Protein AF-V9D2N3-F1 (afdb_monomer)

InterPro domains:
  IPR036291 NAD(P)-binding domain superfamily [SSF51735] (9-173)

pLDDT: mean 78.46, std 18.36, range [30.75, 98.38]

Secondary structure (DSSP, 8-state):
-PPP----EEEEE--SHHHHHHHHHHHTTSEEEEE-SS--S-----TTEEEE--GGGGGG-SEEEE-----S--SSHHHHHHHHHHHHHHHHHHHHTTT--SPPEEEE-S--SSTTHHHHHHHHHHHTT-EEEE-------SSS-SSGGGSPBP-EESSHHHHHHHHHHHHHHH-GGGBPPPEEHHHHHHHHHHHHHHHHHHHHHHHHHHHHHHHHHHHHHTTTT-------

Organism: NCBI:txid1279043

Sequence (232 aa):
MPPVKEDIKVAVMGLGLGGLALAKSMAKVHRVCAFDYCWEGPHDPVKNIWWSDNPYDLSFATHFIIADSCSRRYTGREFEAWVTDILWARSIIRAALVGRESPATIILASVVPEGGLTKKLLGEFHAAGHRLGVAPQPDLDFGEDGILRRIPKLVGGIDRESARSIGSLYESVFGRSEVEPPGKLEFAEAATAHGFLMDIELFARIYKLMGDYIDRAEEEYGEEWSDDEGSD

Structure (mmCIF, N/CA/C/O backbone):
data_AF-V9D2N3-F1
#
_entry.id   AF-V9D2N3-F1
#
loop_
_atom_site.group_PDB
_atom_site.id
_atom_site.type_symbol
_atom_site.label_atom_id
_atom_site.label_alt_id
_atom_site.label_comp_id
_atom_site.label_asym_id
_atom_site.label_entity_id
_at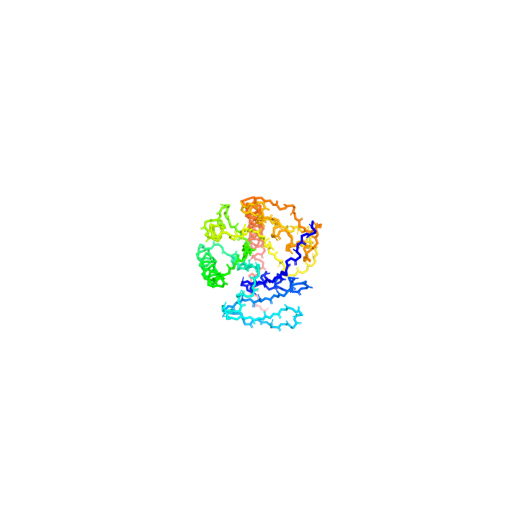om_site.label_seq_id
_atom_site.pdbx_PDB_ins_code
_atom_site.Cartn_x
_atom_site.Cartn_y
_atom_site.Cartn_z
_atom_site.occupancy
_atom_site.B_iso_or_equiv
_atom_site.auth_seq_id
_atom_site.auth_comp_id
_atom_site.auth_asym_id
_atom_site.auth_atom_id
_atom_site.pdbx_PDB_model_num
ATOM 1 N N . MET A 1 1 ? -22.261 16.316 13.558 1.00 33.12 1 MET A N 1
ATOM 2 C CA . MET A 1 1 ? -21.106 15.730 14.271 1.00 33.12 1 MET A CA 1
ATOM 3 C C . MET A 1 1 ? -19.884 15.885 13.384 1.00 33.12 1 MET A C 1
ATOM 5 O O . MET A 1 1 ? -19.996 15.529 12.215 1.00 33.12 1 MET A O 1
ATOM 9 N N . PRO A 1 2 ? -18.765 16.450 13.868 1.00 30.75 2 PRO A N 1
ATOM 10 C CA . PRO A 1 2 ? -17.497 16.313 13.157 1.00 30.75 2 PRO A CA 1
ATOM 11 C C . PRO A 1 2 ? -17.152 14.815 13.043 1.00 30.75 2 PRO A C 1
ATOM 13 O O . PRO A 1 2 ? -17.509 14.056 13.949 1.00 30.75 2 PRO A O 1
ATOM 16 N N . PRO A 1 3 ? -16.527 14.362 11.942 1.00 41.47 3 PRO A N 1
ATOM 17 C CA . PRO A 1 3 ? -16.150 12.962 11.795 1.00 41.47 3 PRO A CA 1
ATOM 18 C C . PRO A 1 3 ? -15.201 12.569 12.931 1.00 41.47 3 PRO A C 1
ATOM 20 O O . PRO A 1 3 ? -14.280 13.319 13.263 1.00 41.47 3 PRO A O 1
ATOM 23 N N . VAL A 1 4 ? -15.449 11.411 13.546 1.00 50.00 4 VAL A N 1
ATOM 24 C CA . VAL A 1 4 ? -14.526 10.814 14.516 1.00 50.00 4 VAL A CA 1
ATOM 25 C C . VAL A 1 4 ? -13.185 10.664 13.806 1.00 50.00 4 VAL A C 1
ATOM 27 O O . VAL A 1 4 ? -13.108 10.054 12.743 1.00 50.00 4 VAL A O 1
ATOM 30 N N . LYS A 1 5 ? -12.142 11.293 14.348 1.00 56.06 5 LYS A N 1
ATOM 31 C CA . LYS A 1 5 ? -10.796 11.218 13.787 1.00 56.06 5 LYS A CA 1
ATOM 32 C C . LYS A 1 5 ? -10.284 9.802 14.067 1.00 56.06 5 LYS A C 1
ATOM 34 O O . LYS A 1 5 ? -9.856 9.527 15.183 1.00 56.06 5 LYS A O 1
ATOM 39 N N . GLU A 1 6 ? -10.446 8.892 13.107 1.00 67.25 6 GLU A N 1
ATOM 40 C CA . GLU A 1 6 ? -9.932 7.524 13.220 1.00 67.25 6 GLU A CA 1
ATOM 41 C C . GLU A 1 6 ? -8.419 7.574 13.465 1.00 67.25 6 GLU A C 1
ATOM 43 O O . GLU A 1 6 ? -7.691 8.299 12.785 1.00 67.25 6 GLU A O 1
ATOM 48 N N . ASP A 1 7 ? -7.952 6.827 14.466 1.00 87.62 7 ASP A N 1
ATOM 49 C CA . ASP A 1 7 ? -6.526 6.671 14.747 1.00 87.62 7 ASP A CA 1
ATOM 50 C C . ASP A 1 7 ? -5.897 5.802 13.647 1.00 87.62 7 ASP A C 1
ATOM 52 O O . ASP A 1 7 ? -6.139 4.592 13.561 1.00 87.62 7 ASP A O 1
ATOM 56 N N . ILE A 1 8 ? -5.138 6.435 12.751 1.00 94.75 8 ILE A N 1
ATOM 57 C CA . ILE A 1 8 ? -4.524 5.781 11.595 1.00 94.75 8 ILE A CA 1
ATOM 58 C C . ILE A 1 8 ? -3.250 5.051 12.042 1.00 94.75 8 ILE A C 1
ATOM 60 O O . ILE A 1 8 ? -2.304 5.640 12.564 1.00 94.75 8 ILE A O 1
ATOM 64 N N . LYS A 1 9 ? -3.223 3.741 11.794 1.00 96.75 9 LYS A N 1
ATOM 65 C CA . LYS A 1 9 ? -2.118 2.828 12.102 1.00 96.75 9 LYS A CA 1
ATOM 66 C C . LYS A 1 9 ? -1.740 2.105 10.820 1.00 96.75 9 LYS A C 1
ATOM 68 O O . LYS A 1 9 ? -2.616 1.510 10.193 1.00 96.75 9 LYS A O 1
ATOM 73 N N . VAL A 1 10 ? -0.477 2.167 10.420 1.00 98.12 10 VAL A N 1
ATOM 74 C CA . VAL A 1 10 ? -0.059 1.764 9.071 1.00 98.12 10 VAL A CA 1
ATOM 75 C C . VAL A 1 10 ? 0.897 0.582 9.137 1.00 98.12 10 VAL A C 1
ATOM 77 O O . VAL A 1 10 ? 1.956 0.679 9.742 1.00 98.12 10 VAL A O 1
ATOM 80 N N . ALA A 1 11 ? 0.564 -0.516 8.476 1.00 97.75 11 ALA A N 1
ATOM 81 C CA . ALA A 1 11 ? 1.531 -1.551 8.142 1.00 97.75 11 ALA A CA 1
ATOM 82 C C . ALA A 1 11 ? 2.058 -1.306 6.726 1.00 97.75 11 ALA A C 1
ATOM 84 O O . ALA A 1 11 ? 1.259 -1.149 5.803 1.00 97.75 11 ALA A O 1
ATOM 85 N N . VAL A 1 12 ? 3.377 -1.286 6.551 1.00 95.56 12 VAL A N 1
ATOM 86 C CA . VAL A 1 12 ? 4.019 -1.279 5.228 1.00 95.56 12 VAL A CA 1
ATOM 87 C C . VAL A 1 12 ? 4.733 -2.609 5.049 1.00 95.56 12 VAL A C 1
ATOM 89 O O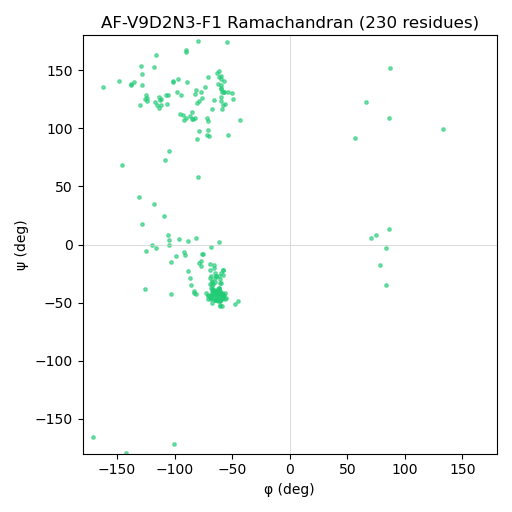 . VAL A 1 12 ? 5.590 -2.941 5.861 1.00 95.56 12 VAL A O 1
ATOM 92 N N . MET A 1 13 ? 4.344 -3.362 4.025 1.00 94.00 13 MET A N 1
ATOM 93 C CA . MET A 1 13 ? 4.836 -4.703 3.718 1.00 94.00 13 MET A CA 1
ATOM 94 C C . MET A 1 13 ? 5.746 -4.654 2.492 1.00 94.00 13 MET A C 1
ATOM 96 O O . MET A 1 13 ? 5.331 -4.120 1.462 1.00 94.00 13 MET A O 1
ATOM 100 N N . GLY A 1 14 ? 6.944 -5.223 2.611 1.00 89.75 14 GLY A N 1
ATOM 101 C CA . GLY A 1 14 ? 8.000 -5.124 1.603 1.00 89.75 14 GLY A CA 1
ATOM 102 C C . GLY A 1 14 ? 8.825 -3.859 1.828 1.00 89.75 14 GLY A C 1
ATOM 103 O O . GLY A 1 14 ? 8.346 -2.741 1.626 1.00 89.75 14 GLY A O 1
ATOM 104 N N . LEU A 1 15 ? 10.063 -4.029 2.292 1.00 87.56 15 LEU A N 1
ATOM 105 C CA . LEU A 1 15 ? 10.953 -2.943 2.713 1.00 87.56 15 LEU A CA 1
ATOM 106 C C . LEU A 1 15 ? 12.118 -2.719 1.746 1.00 87.56 15 LEU A C 1
ATOM 108 O O . LEU A 1 15 ? 13.116 -2.101 2.108 1.00 87.56 15 LEU A O 1
ATOM 112 N N . GLY A 1 16 ? 11.960 -3.112 0.479 1.00 81.69 16 GLY A N 1
ATOM 113 C CA . GLY A 1 16 ? 12.809 -2.616 -0.607 1.00 81.69 16 GLY A CA 1
ATOM 114 C C . GLY A 1 16 ? 12.828 -1.078 -0.673 1.00 81.69 16 GLY A C 1
ATOM 115 O O . GLY A 1 16 ? 12.084 -0.395 0.030 1.00 81.69 16 GLY A O 1
ATOM 116 N N . LEU A 1 17 ? 13.664 -0.502 -1.542 1.00 78.12 17 LEU A N 1
ATOM 117 C CA . LEU A 1 17 ? 13.936 0.948 -1.583 1.00 78.12 17 LEU A CA 1
ATOM 118 C C . LEU A 1 17 ? 12.678 1.839 -1.487 1.00 78.12 17 LEU A C 1
ATOM 120 O O . LEU A 1 17 ? 12.627 2.757 -0.664 1.00 78.12 17 LEU A O 1
ATOM 124 N N . GLY A 1 18 ? 11.650 1.543 -2.290 1.00 79.56 18 GLY A N 1
ATOM 125 C CA . GLY A 1 18 ? 10.382 2.279 -2.286 1.00 79.56 18 GLY A CA 1
ATOM 126 C C . GLY A 1 18 ? 9.562 2.070 -1.009 1.00 79.56 18 GLY A C 1
ATOM 127 O O . GLY A 1 18 ? 9.105 3.042 -0.401 1.00 79.56 18 GLY A O 1
ATOM 128 N N . GLY A 1 19 ? 9.416 0.821 -0.564 1.00 87.00 19 GLY A N 1
ATOM 129 C CA . GLY A 1 19 ? 8.682 0.473 0.651 1.00 87.00 19 GLY A CA 1
ATOM 130 C C . GLY A 1 19 ? 9.310 1.053 1.918 1.00 87.00 19 GLY A C 1
ATOM 131 O O . GLY A 1 19 ? 8.608 1.643 2.741 1.00 87.00 19 GLY A O 1
ATOM 132 N N . LEU A 1 20 ? 10.641 1.019 2.029 1.00 87.25 20 LEU A N 1
ATOM 133 C CA . LEU A 1 20 ? 11.384 1.645 3.122 1.00 87.25 20 LEU A CA 1
ATOM 134 C C . LEU A 1 20 ? 11.157 3.160 3.176 1.00 87.25 20 LEU A C 1
ATOM 136 O O . LEU A 1 20 ? 10.865 3.719 4.239 1.00 87.25 20 LEU A O 1
ATOM 140 N N . ALA A 1 21 ? 11.286 3.840 2.034 1.00 85.75 21 ALA A N 1
ATOM 141 C CA . ALA A 1 21 ? 11.067 5.281 1.944 1.00 85.75 21 ALA A CA 1
ATOM 142 C C . ALA A 1 21 ? 9.619 5.658 2.299 1.00 85.75 21 ALA A C 1
ATOM 144 O O . ALA A 1 21 ? 9.379 6.663 2.984 1.00 85.75 21 ALA A O 1
ATOM 145 N N . LEU A 1 22 ? 8.656 4.832 1.884 1.00 88.56 22 LEU A N 1
ATOM 146 C CA . LEU A 1 22 ? 7.247 5.011 2.206 1.00 88.56 22 LEU A CA 1
ATOM 147 C C . LEU A 1 22 ? 6.982 4.803 3.699 1.00 88.56 22 LEU A C 1
ATOM 149 O O . LEU A 1 22 ? 6.355 5.661 4.319 1.00 88.56 22 LEU A O 1
ATOM 153 N N . ALA A 1 23 ? 7.520 3.742 4.303 1.00 91.88 23 ALA A N 1
ATOM 154 C CA . ALA A 1 23 ? 7.392 3.474 5.733 1.00 91.88 23 ALA A CA 1
ATOM 155 C C . ALA A 1 23 ? 7.970 4.624 6.574 1.00 91.88 23 ALA A C 1
ATOM 157 O O . ALA A 1 23 ? 7.292 5.147 7.464 1.00 91.88 23 ALA A O 1
ATOM 158 N N . LYS A 1 24 ? 9.170 5.110 6.224 1.00 90.38 24 LYS A N 1
ATOM 159 C CA . LYS A 1 24 ? 9.791 6.287 6.855 1.00 90.38 24 LYS A CA 1
ATOM 160 C C . LYS A 1 24 ? 8.949 7.557 6.676 1.00 90.38 24 LYS A C 1
ATOM 162 O O . LYS A 1 24 ? 8.870 8.370 7.594 1.00 90.38 24 LYS A O 1
ATOM 167 N N . SER A 1 25 ? 8.307 7.740 5.521 1.00 90.25 25 SER A N 1
ATOM 168 C CA . SER A 1 25 ? 7.432 8.894 5.270 1.00 90.25 25 SER A CA 1
ATOM 169 C C . SER A 1 25 ? 6.154 8.831 6.104 1.00 90.25 25 SER A C 1
ATOM 171 O O . SER A 1 25 ? 5.814 9.812 6.760 1.00 90.25 25 SER A O 1
ATOM 173 N N . MET A 1 26 ? 5.501 7.669 6.155 1.00 93.81 26 MET A N 1
ATOM 174 C CA . MET A 1 26 ? 4.301 7.436 6.964 1.00 93.81 26 MET A CA 1
ATOM 175 C C . MET A 1 26 ? 4.583 7.636 8.463 1.00 93.81 26 MET A C 1
ATOM 177 O O . MET A 1 26 ? 3.773 8.241 9.167 1.00 93.81 26 MET A O 1
ATOM 181 N N . ALA A 1 27 ? 5.763 7.219 8.939 1.00 93.69 27 ALA A N 1
ATOM 182 C CA . ALA A 1 27 ? 6.168 7.318 10.346 1.00 93.69 27 ALA A CA 1
ATOM 183 C C . ALA A 1 27 ? 6.328 8.766 10.851 1.00 93.69 27 ALA A C 1
ATOM 185 O O . ALA A 1 27 ? 6.278 9.024 12.057 1.00 93.69 27 ALA A O 1
ATOM 186 N N . LYS A 1 28 ? 6.450 9.744 9.940 1.00 90.06 28 LYS A N 1
ATOM 187 C CA . LYS A 1 28 ? 6.462 11.173 10.298 1.00 90.06 28 LYS A CA 1
ATOM 188 C C . LYS A 1 28 ? 5.164 11.617 10.978 1.00 90.06 28 LYS A C 1
ATOM 190 O O . LYS A 1 28 ? 5.193 12.578 11.744 1.00 90.06 28 LYS A O 1
ATOM 195 N N . VAL A 1 29 ? 4.049 10.938 10.696 1.00 92.44 29 VAL A N 1
ATOM 196 C CA . VAL A 1 29 ? 2.705 11.336 11.146 1.00 92.44 29 VAL A CA 1
ATOM 197 C C . VAL A 1 29 ? 1.993 10.214 11.902 1.00 92.44 29 VAL A C 1
ATOM 199 O O . VAL A 1 29 ? 1.329 10.487 12.900 1.00 92.44 29 VAL A O 1
ATOM 202 N N . HIS A 1 30 ? 2.159 8.963 11.470 1.00 95.50 30 HIS A N 1
ATOM 203 C CA . HIS A 1 30 ? 1.407 7.811 11.976 1.00 95.50 30 HIS A CA 1
ATOM 204 C C . HIS A 1 30 ? 2.309 6.791 12.666 1.00 95.50 30 HIS A C 1
ATOM 206 O O . HIS A 1 30 ? 3.525 6.781 12.482 1.00 95.50 30 HIS A O 1
ATOM 212 N N . ARG A 1 31 ? 1.707 5.894 13.452 1.00 96.44 31 ARG A N 1
ATOM 213 C CA . ARG A 1 31 ? 2.402 4.705 13.967 1.00 96.44 31 ARG A CA 1
ATOM 214 C C . ARG A 1 31 ? 2.533 3.670 12.854 1.00 96.44 31 ARG A C 1
ATOM 216 O O . ARG A 1 31 ? 1.516 3.290 12.267 1.00 96.44 31 ARG A O 1
ATOM 223 N N . VAL A 1 32 ? 3.757 3.213 12.597 1.00 96.94 32 VAL A N 1
ATOM 224 C CA . VAL A 1 32 ? 4.089 2.345 11.464 1.00 96.94 32 VAL A CA 1
ATOM 225 C C . VAL A 1 32 ? 4.763 1.052 11.910 1.00 96.94 32 VAL A C 1
ATOM 227 O O . VAL A 1 32 ? 5.809 1.093 12.552 1.00 96.94 32 VAL A O 1
ATOM 230 N N . CYS A 1 33 ? 4.209 -0.081 11.483 1.00 96.38 33 CYS A N 1
ATOM 231 C CA . CYS A 1 33 ? 4.917 -1.357 11.443 1.00 96.38 33 CYS A CA 1
ATOM 232 C C . CYS A 1 33 ? 5.530 -1.496 10.056 1.00 96.38 33 CYS A C 1
ATOM 234 O O . CYS A 1 33 ? 4.810 -1.638 9.065 1.00 96.38 33 CYS A O 1
ATOM 236 N N 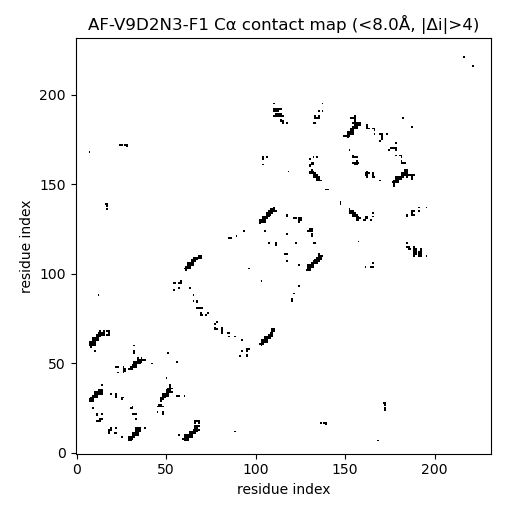. ALA A 1 34 ? 6.849 -1.428 9.989 1.00 94.69 34 ALA A N 1
ATOM 237 C CA . ALA A 1 34 ? 7.600 -1.775 8.801 1.00 94.69 34 ALA A CA 1
ATOM 238 C C . ALA A 1 34 ? 7.829 -3.288 8.826 1.00 94.69 34 ALA A C 1
ATOM 240 O O . ALA A 1 34 ? 8.570 -3.787 9.672 1.00 94.69 34 ALA A O 1
ATOM 241 N N . PHE A 1 35 ? 7.128 -4.006 7.953 1.00 93.94 35 PHE A N 1
ATOM 242 C CA . PHE A 1 35 ? 7.064 -5.458 7.959 1.00 93.94 35 PHE A CA 1
ATOM 243 C C . PHE A 1 35 ? 7.732 -6.067 6.732 1.00 93.94 35 PHE A C 1
ATOM 245 O O . PHE A 1 35 ? 7.379 -5.745 5.596 1.00 93.94 35 PHE A O 1
ATOM 252 N N . ASP A 1 36 ? 8.657 -6.985 6.972 1.00 88.38 36 ASP A N 1
ATOM 253 C CA . ASP A 1 36 ? 9.327 -7.763 5.936 1.00 88.38 36 ASP A CA 1
ATOM 254 C C . ASP A 1 36 ? 9.968 -8.999 6.578 1.00 88.38 36 ASP A C 1
ATOM 256 O O . ASP A 1 36 ? 10.574 -8.903 7.644 1.00 88.38 36 ASP A O 1
ATOM 260 N N . TYR A 1 37 ? 9.822 -10.161 5.945 1.00 77.69 37 TYR A N 1
ATOM 261 C CA . TYR A 1 37 ? 10.332 -11.431 6.467 1.00 77.69 37 TYR A CA 1
ATOM 262 C C . TYR A 1 37 ? 11.839 -11.616 6.237 1.00 77.69 37 TYR A C 1
ATOM 264 O O . TYR A 1 37 ? 12.444 -12.501 6.840 1.00 77.69 37 TYR A O 1
ATOM 272 N N . CYS A 1 38 ? 12.430 -10.824 5.340 1.00 76.25 38 CYS A N 1
ATOM 273 C CA . CYS A 1 38 ? 13.826 -10.941 4.924 1.00 76.25 38 CYS A CA 1
ATOM 274 C C . CYS A 1 38 ? 14.591 -9.616 5.029 1.00 76.25 38 CYS A C 1
ATOM 276 O O . CYS A 1 38 ? 15.655 -9.458 4.431 1.00 76.25 38 CYS A O 1
ATOM 278 N N . TRP A 1 39 ? 14.066 -8.644 5.780 1.00 78.38 39 TRP A N 1
ATOM 279 C CA . TRP A 1 39 ? 14.734 -7.357 5.918 1.00 78.38 39 TRP A CA 1
ATOM 280 C C . TRP A 1 39 ? 15.988 -7.456 6.787 1.00 78.38 39 TRP A C 1
ATOM 282 O O . TRP A 1 39 ? 15.922 -7.569 8.008 1.00 78.38 39 TRP A O 1
ATOM 292 N N . GLU A 1 40 ? 17.138 -7.331 6.130 1.00 74.81 40 GLU A N 1
ATOM 293 C CA . GLU A 1 40 ? 18.466 -7.280 6.755 1.00 74.81 40 GLU A CA 1
ATOM 294 C C . GLU A 1 40 ? 19.059 -5.857 6.773 1.00 74.81 40 GLU A C 1
ATOM 296 O O . GLU A 1 40 ? 20.209 -5.646 7.161 1.00 74.81 40 GLU A O 1
ATOM 301 N N . GLY A 1 41 ? 18.300 -4.861 6.308 1.00 70.69 41 GLY A N 1
ATOM 302 C CA . GLY A 1 41 ? 18.784 -3.492 6.177 1.00 70.69 41 GLY A CA 1
ATOM 303 C C . GLY A 1 41 ? 18.780 -2.696 7.492 1.00 70.69 41 GLY A C 1
ATOM 304 O O . GLY A 1 41 ? 18.302 -3.151 8.533 1.00 70.69 41 GLY A O 1
ATOM 305 N N . PRO A 1 42 ? 19.305 -1.459 7.471 1.00 69.81 42 PRO A N 1
ATOM 306 C CA . PRO A 1 42 ? 19.505 -0.674 8.680 1.00 69.81 42 PRO A CA 1
ATOM 307 C C . PRO A 1 42 ? 18.176 -0.297 9.344 1.00 69.81 42 PRO A C 1
ATOM 309 O O . PRO A 1 42 ? 17.318 0.366 8.755 1.00 69.81 42 PRO A O 1
ATOM 312 N N . HIS A 1 43 ? 18.041 -0.661 10.617 1.00 73.44 43 HIS A N 1
ATOM 313 C CA . HIS A 1 43 ? 16.950 -0.235 11.492 1.00 73.44 43 HIS A CA 1
ATOM 314 C C . HIS A 1 43 ? 17.198 1.181 12.019 1.00 73.44 43 HIS A C 1
ATOM 316 O O . HIS A 1 43 ? 17.294 1.398 13.230 1.00 73.44 43 HIS A O 1
ATOM 322 N N . ASP A 1 44 ? 17.341 2.152 11.114 1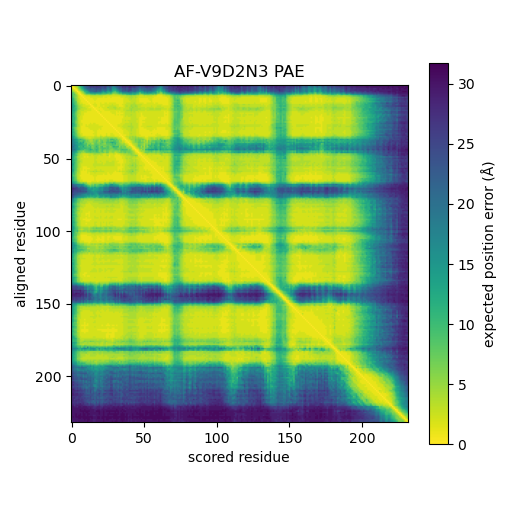.00 74.50 44 ASP A N 1
ATOM 323 C CA . ASP A 1 44 ? 17.549 3.541 11.515 1.00 74.50 44 ASP A CA 1
ATOM 324 C C . ASP A 1 44 ? 16.436 3.962 12.488 1.00 74.50 44 ASP A C 1
ATOM 326 O O . ASP A 1 44 ? 15.251 3.740 12.197 1.00 74.50 44 ASP A O 1
ATOM 330 N N . PRO A 1 45 ? 16.770 4.574 13.636 1.00 67.56 45 PRO A N 1
ATOM 331 C CA . PRO A 1 45 ? 15.776 4.960 14.621 1.00 67.56 45 PRO A CA 1
ATOM 332 C C . PRO A 1 45 ? 14.941 6.129 14.085 1.00 67.56 45 PRO A C 1
ATOM 334 O O . PRO A 1 45 ? 15.289 7.299 14.239 1.00 67.56 45 PRO A O 1
ATOM 337 N N . VAL A 1 46 ? 13.810 5.815 13.455 1.00 77.94 46 VAL A N 1
ATOM 338 C CA . VAL A 1 46 ? 12.780 6.793 13.097 1.00 77.94 46 VAL A CA 1
ATOM 339 C C . VAL A 1 46 ? 11.692 6.759 14.164 1.00 77.94 46 VAL A C 1
ATOM 341 O O . VAL A 1 46 ? 11.205 5.705 14.566 1.00 77.94 46 VAL A O 1
ATOM 344 N N . LYS A 1 47 ? 11.294 7.930 14.661 1.00 83.00 47 LYS A N 1
ATOM 345 C CA . LYS A 1 47 ? 10.200 8.017 15.632 1.00 83.00 47 LYS A CA 1
ATOM 346 C C . LYS A 1 47 ? 8.919 7.442 15.008 1.00 83.00 47 LYS A C 1
ATOM 348 O O . LYS A 1 47 ? 8.614 7.746 13.863 1.00 83.00 47 LYS A O 1
ATOM 353 N N . ASN A 1 48 ? 8.168 6.654 15.779 1.00 91.56 48 ASN A N 1
ATOM 354 C CA . ASN A 1 48 ? 6.909 6.000 15.389 1.00 91.56 48 ASN A CA 1
ATOM 355 C C . ASN A 1 48 ? 7.009 4.838 14.384 1.00 91.56 48 ASN A C 1
ATOM 357 O O . ASN A 1 48 ? 5.956 4.325 14.004 1.00 91.56 48 ASN A O 1
ATOM 361 N N . ILE A 1 49 ? 8.208 4.391 13.994 1.00 93.38 49 ILE A N 1
ATOM 362 C CA . ILE A 1 49 ? 8.387 3.137 13.250 1.00 93.38 49 ILE A CA 1
ATOM 363 C C . ILE A 1 49 ? 8.865 2.037 14.201 1.00 93.38 49 ILE A C 1
ATOM 365 O O . ILE A 1 49 ? 9.703 2.284 15.070 1.00 93.38 49 ILE A O 1
ATOM 369 N N . TRP A 1 50 ? 8.358 0.825 14.032 1.00 93.75 50 TRP A N 1
ATOM 370 C CA . TRP A 1 50 ? 9.040 -0.379 14.496 1.00 93.75 50 TRP A CA 1
ATOM 371 C C . TRP A 1 50 ? 9.117 -1.373 13.351 1.00 93.75 50 TRP A C 1
ATOM 373 O O . TRP A 1 50 ? 8.296 -1.352 12.434 1.00 93.75 50 TRP A O 1
ATOM 383 N N . TRP A 1 51 ? 10.130 -2.219 13.418 1.00 92.38 51 TRP A N 1
ATOM 384 C CA . TRP A 1 51 ? 10.415 -3.232 12.419 1.00 92.38 51 TRP A CA 1
ATOM 385 C C . TRP A 1 51 ? 9.919 -4.572 12.943 1.00 92.38 51 TRP A C 1
ATOM 387 O O . TRP A 1 51 ? 10.052 -4.839 14.139 1.00 92.38 51 TRP A O 1
ATOM 397 N N . SER A 1 52 ? 9.321 -5.380 12.078 1.00 92.12 52 SER A N 1
ATOM 398 C CA . SER A 1 52 ? 8.811 -6.693 12.456 1.00 92.12 52 SER A CA 1
ATOM 399 C C . SER A 1 52 ? 8.893 -7.669 11.290 1.00 92.12 52 SER A C 1
ATOM 401 O O . SER A 1 52 ? 8.601 -7.317 10.152 1.00 92.12 52 SER A O 1
ATOM 403 N N . ASP A 1 53 ? 9.247 -8.906 11.598 1.00 89.75 53 ASP A N 1
ATOM 404 C CA . ASP A 1 53 ? 9.111 -10.083 10.740 1.00 89.75 53 ASP A CA 1
ATOM 405 C C . ASP A 1 53 ? 7.940 -10.976 11.199 1.00 89.75 53 ASP A C 1
ATOM 407 O O . ASP A 1 53 ? 7.635 -11.996 10.580 1.00 89.75 53 ASP A O 1
ATOM 411 N N . ASN A 1 54 ? 7.244 -10.580 12.271 1.00 91.19 54 ASN A N 1
ATOM 412 C CA . ASN A 1 54 ? 6.191 -11.345 12.913 1.00 91.19 54 ASN A CA 1
ATOM 413 C C . ASN A 1 54 ? 4.796 -10.934 12.394 1.00 91.19 54 ASN A C 1
ATOM 415 O O . ASN A 1 54 ? 4.310 -9.844 12.714 1.00 91.19 54 ASN A O 1
ATOM 419 N N . PRO A 1 55 ? 4.075 -11.812 11.666 1.00 90.62 55 PRO A N 1
ATOM 420 C CA . PRO A 1 55 ? 2.760 -11.493 11.105 1.00 90.62 55 PRO A CA 1
ATOM 421 C C . PRO A 1 55 ? 1.706 -11.079 12.140 1.00 90.62 55 PRO A C 1
ATOM 423 O O . PRO A 1 55 ? 0.770 -10.353 11.803 1.00 90.62 55 PRO A O 1
ATOM 426 N N . TYR A 1 56 ? 1.831 -11.519 13.398 1.00 92.19 56 TYR A N 1
ATOM 427 C CA . TYR A 1 56 ? 0.881 -11.158 14.457 1.00 92.19 56 TYR A CA 1
ATOM 428 C C . TYR A 1 56 ? 0.897 -9.663 14.781 1.00 92.19 56 TYR A C 1
ATOM 430 O O . TYR A 1 56 ? -0.142 -9.101 15.154 1.00 92.19 56 TYR A O 1
ATOM 438 N N . ASP A 1 57 ? 2.039 -9.006 14.578 1.00 94.44 57 ASP A N 1
ATOM 439 C CA . ASP A 1 57 ? 2.185 -7.584 14.863 1.00 94.44 57 ASP A CA 1
ATOM 440 C C . ASP A 1 57 ? 1.298 -6.740 13.955 1.00 94.44 57 ASP A C 1
ATOM 442 O O . ASP A 1 57 ? 0.884 -5.668 14.375 1.00 94.44 57 ASP A O 1
ATOM 446 N N . LEU A 1 58 ? 0.923 -7.241 12.772 1.00 95.44 58 LEU A N 1
ATOM 447 C CA . LEU A 1 58 ? 0.104 -6.548 11.773 1.00 95.44 58 LEU A CA 1
ATOM 448 C C . LEU A 1 58 ? -1.360 -6.346 12.188 1.00 95.44 58 LEU A C 1
ATOM 450 O O . LEU A 1 58 ? -2.044 -5.484 11.632 1.00 95.44 58 LEU A O 1
ATOM 454 N N . SER A 1 59 ? -1.839 -7.074 13.200 1.00 95.31 59 SER A N 1
ATOM 455 C CA . SER A 1 59 ? -3.201 -6.933 13.746 1.00 95.31 59 SER A CA 1
ATOM 456 C C . SER A 1 59 ? -3.511 -5.515 14.263 1.00 95.31 59 SER A C 1
ATOM 458 O O . SER A 1 59 ? -4.671 -5.090 14.300 1.00 95.31 59 SER A O 1
ATOM 460 N N . PHE A 1 60 ? -2.482 -4.727 14.597 1.00 94.38 60 PHE A N 1
ATOM 461 C CA . PHE A 1 60 ? -2.636 -3.334 15.021 1.00 94.38 60 PHE A CA 1
ATOM 462 C C . PHE A 1 60 ? -3.101 -2.383 13.899 1.00 94.38 60 PHE A C 1
ATOM 464 O O . PHE A 1 60 ? -3.663 -1.327 14.202 1.00 94.38 60 PHE A O 1
ATOM 471 N N . ALA A 1 61 ? -2.812 -2.696 12.630 1.00 97.25 61 ALA A N 1
ATOM 472 C CA . ALA A 1 61 ? -2.842 -1.726 11.536 1.00 97.25 61 ALA A CA 1
ATOM 473 C C . ALA A 1 61 ? -4.261 -1.506 11.029 1.00 97.25 61 ALA A C 1
ATOM 475 O O . ALA A 1 61 ? -4.964 -2.472 10.763 1.00 97.25 61 ALA A O 1
ATOM 476 N N . THR A 1 62 ? -4.689 -0.260 10.841 1.00 97.31 62 THR A N 1
ATOM 477 C CA . THR A 1 62 ? -5.952 0.069 10.158 1.00 97.31 62 THR A CA 1
ATOM 478 C C . THR A 1 62 ? -5.764 0.205 8.648 1.00 97.31 62 THR A C 1
ATOM 480 O O . THR A 1 62 ? -6.715 0.015 7.893 1.00 97.31 62 THR A O 1
ATOM 483 N N . HIS A 1 63 ? -4.537 0.490 8.207 1.00 98.25 63 HIS A N 1
ATOM 484 C CA . HIS A 1 63 ? -4.151 0.613 6.806 1.00 98.25 63 HIS A CA 1
ATOM 485 C C . HIS A 1 63 ? -2.982 -0.331 6.512 1.00 98.25 63 HIS A C 1
ATOM 487 O O . HIS A 1 63 ? -1.974 -0.303 7.216 1.00 98.25 63 HIS A O 1
ATOM 493 N N . PHE A 1 64 ? -3.107 -1.144 5.471 1.00 98.25 64 PHE A N 1
ATOM 494 C CA . PHE A 1 64 ? -2.081 -2.064 4.995 1.00 98.25 64 PHE A CA 1
ATOM 495 C C . PHE A 1 64 ? -1.604 -1.589 3.632 1.00 98.25 64 PHE A C 1
ATOM 497 O O . PHE A 1 64 ? -2.410 -1.419 2.718 1.00 98.25 64 PHE A O 1
ATOM 504 N N . ILE A 1 65 ? -0.303 -1.376 3.501 1.00 97.12 65 ILE A N 1
ATOM 505 C CA . ILE A 1 65 ? 0.338 -0.977 2.258 1.00 97.12 65 ILE A CA 1
ATOM 506 C C . ILE A 1 65 ? 1.231 -2.124 1.805 1.00 97.12 65 ILE A C 1
ATOM 508 O O . ILE A 1 65 ? 2.182 -2.469 2.497 1.00 97.12 65 ILE A O 1
ATOM 512 N N . ILE A 1 66 ? 0.931 -2.691 0.642 1.00 95.06 66 ILE A N 1
ATOM 513 C CA . ILE A 1 66 ? 1.778 -3.674 -0.031 1.00 95.06 66 ILE A CA 1
ATOM 514 C C . ILE A 1 66 ? 2.695 -2.885 -0.964 1.00 95.06 66 ILE A C 1
ATOM 516 O O . ILE A 1 66 ? 2.228 -2.314 -1.951 1.00 95.06 66 ILE A O 1
ATOM 520 N N . ALA A 1 67 ? 3.970 -2.785 -0.605 1.00 90.25 67 ALA A N 1
ATOM 521 C CA . ALA A 1 67 ? 4.982 -1.978 -1.280 1.00 90.25 67 ALA A CA 1
ATOM 522 C C . ALA A 1 67 ? 6.116 -2.847 -1.841 1.00 90.25 67 ALA A C 1
ATOM 524 O O . ALA A 1 67 ? 7.274 -2.428 -1.865 1.00 90.25 67 ALA A O 1
ATOM 525 N N . ASP A 1 68 ? 5.777 -4.053 -2.297 1.00 80.69 68 ASP A N 1
ATOM 526 C CA . ASP A 1 68 ? 6.761 -4.954 -2.878 1.00 80.69 68 ASP A CA 1
ATOM 527 C C . ASP A 1 68 ? 7.185 -4.488 -4.273 1.00 80.69 68 ASP A C 1
ATOM 529 O O . ASP A 1 68 ? 6.354 -4.062 -5.088 1.00 80.69 68 ASP A O 1
ATOM 533 N N . SER A 1 69 ? 8.480 -4.513 -4.561 1.00 65.00 69 SER A N 1
ATOM 534 C CA . SER A 1 69 ? 8.983 -4.005 -5.833 1.00 65.00 69 SER A CA 1
ATOM 535 C C . SER A 1 69 ? 8.749 -5.024 -6.941 1.00 65.00 69 SER A C 1
ATOM 537 O O . SER A 1 69 ? 9.261 -6.137 -6.887 1.00 65.00 69 SER A O 1
ATOM 539 N N . CYS A 1 70 ? 8.053 -4.625 -8.006 1.00 54.62 70 CYS A N 1
ATOM 540 C CA . CYS A 1 70 ? 8.154 -5.335 -9.277 1.00 54.62 70 CYS A CA 1
ATOM 541 C C . CYS A 1 70 ? 9.553 -5.027 -9.832 1.00 54.62 70 CYS A C 1
ATOM 543 O O . CYS A 1 70 ? 9.786 -3.926 -10.329 1.00 54.62 70 CYS A O 1
ATOM 545 N N . SER A 1 71 ? 10.522 -5.928 -9.642 1.00 43.69 71 SER A N 1
ATOM 546 C CA . SER A 1 71 ? 11.918 -5.655 -10.007 1.00 43.69 71 SER A CA 1
ATOM 547 C C . SER A 1 71 ? 12.045 -5.297 -11.502 1.00 43.69 71 SER A C 1
ATOM 549 O O . SER A 1 71 ? 11.372 -5.879 -12.350 1.00 43.69 71 SER A O 1
ATOM 551 N N . ARG A 1 72 ? 12.909 -4.317 -11.811 1.00 40.12 72 ARG A N 1
ATOM 552 C CA . ARG A 1 72 ? 13.056 -3.576 -13.089 1.00 40.12 72 ARG A CA 1
ATOM 553 C C . ARG A 1 72 ? 13.426 -4.398 -14.334 1.00 40.12 72 ARG A C 1
ATOM 555 O O . ARG A 1 72 ? 13.656 -3.827 -15.398 1.00 40.12 72 ARG A O 1
ATOM 562 N N . ARG A 1 73 ? 13.547 -5.717 -14.236 1.00 37.78 73 ARG A N 1
ATOM 563 C CA . ARG A 1 73 ? 13.867 -6.584 -15.371 1.00 37.78 73 ARG A CA 1
ATOM 564 C C . ARG A 1 73 ? 12.614 -7.404 -15.639 1.00 37.78 73 ARG A C 1
ATOM 566 O O . ARG A 1 73 ? 12.032 -7.950 -14.722 1.00 37.78 73 ARG A O 1
ATOM 573 N N . TYR A 1 74 ? 12.108 -7.376 -16.865 1.00 47.75 74 TYR A N 1
ATOM 574 C CA . TYR A 1 74 ? 10.907 -8.116 -17.247 1.00 47.75 74 TYR A CA 1
ATOM 575 C C . TYR A 1 74 ? 11.351 -9.326 -18.068 1.00 47.75 74 TYR A C 1
ATOM 577 O O . TYR A 1 74 ? 11.350 -9.303 -19.295 1.00 47.75 74 TYR A O 1
ATOM 585 N N . THR A 1 75 ? 11.792 -10.381 -17.384 1.00 44.84 75 THR A N 1
ATOM 586 C CA . THR A 1 75 ? 12.106 -11.689 -17.991 1.00 44.84 75 THR A CA 1
ATOM 587 C C . THR A 1 75 ? 10.934 -12.677 -17.880 1.00 44.84 75 THR A C 1
ATOM 589 O O . THR A 1 75 ? 11.065 -13.847 -18.234 1.00 44.84 75 THR A O 1
ATOM 592 N N . GLY A 1 76 ? 9.778 -12.229 -17.370 1.00 51.84 76 GLY A N 1
ATOM 593 C CA . GLY A 1 76 ? 8.595 -13.051 -17.081 1.00 51.84 76 GLY A CA 1
ATOM 594 C C . GLY A 1 76 ? 8.657 -13.752 -15.719 1.00 51.84 76 GLY A C 1
ATOM 595 O O . GLY A 1 76 ? 7.647 -13.807 -15.020 1.00 51.84 76 GLY A O 1
ATOM 596 N N . ARG A 1 77 ? 9.849 -14.175 -15.273 1.00 55.78 77 ARG A N 1
ATOM 597 C CA . ARG A 1 77 ? 10.054 -14.737 -13.923 1.00 55.78 77 ARG A CA 1
ATOM 598 C C . ARG A 1 77 ? 9.851 -13.701 -12.819 1.00 55.78 77 ARG A C 1
ATOM 600 O O . ARG A 1 77 ? 9.328 -14.042 -11.763 1.00 55.78 77 ARG A O 1
ATOM 607 N N . GLU A 1 78 ? 10.206 -12.438 -13.066 1.00 69.44 78 GLU A N 1
ATOM 608 C CA . GLU A 1 78 ? 9.951 -11.360 -12.104 1.00 69.44 78 GLU A CA 1
ATOM 609 C C . GLU A 1 78 ? 8.455 -11.095 -11.883 1.00 69.44 78 GLU A C 1
ATOM 611 O O . GLU A 1 78 ? 8.064 -10.742 -10.774 1.00 69.44 78 GLU A O 1
ATOM 616 N N . PHE A 1 79 ? 7.602 -11.292 -12.897 1.00 73.81 79 PHE A N 1
ATOM 617 C CA . PHE A 1 79 ? 6.159 -11.088 -12.741 1.00 73.81 79 PHE A CA 1
ATOM 618 C C . PHE A 1 79 ? 5.528 -12.180 -11.871 1.00 73.81 79 PHE A C 1
ATOM 620 O O . PHE A 1 79 ? 4.727 -11.875 -10.991 1.00 73.81 79 PHE A O 1
ATOM 627 N N . GLU A 1 80 ? 5.909 -13.443 -12.078 1.00 77.31 80 GLU A N 1
ATOM 628 C CA . GLU A 1 80 ? 5.446 -14.556 -11.239 1.00 77.31 80 GLU A CA 1
ATOM 629 C C . GLU A 1 80 ? 5.891 -14.394 -9.781 1.00 77.31 80 GLU A C 1
ATOM 631 O O . GLU A 1 80 ? 5.086 -14.614 -8.872 1.00 77.31 80 GLU A O 1
ATOM 636 N N . ALA A 1 81 ? 7.138 -13.965 -9.557 1.00 78.81 81 ALA A N 1
ATOM 637 C CA . ALA A 1 81 ? 7.645 -13.648 -8.224 1.00 78.81 81 ALA A CA 1
ATOM 638 C C . ALA A 1 81 ? 6.830 -12.515 -7.578 1.00 78.81 81 ALA A C 1
ATOM 640 O O . ALA A 1 81 ? 6.243 -12.716 -6.520 1.00 78.81 81 ALA A O 1
ATOM 641 N N . TRP A 1 82 ? 6.656 -11.392 -8.280 1.00 81.00 82 TRP A N 1
ATOM 642 C CA . TRP A 1 82 ? 5.888 -10.249 -7.781 1.00 81.00 82 TRP A CA 1
ATOM 643 C C . TRP A 1 82 ? 4.429 -10.600 -7.446 1.00 81.00 82 TRP A C 1
ATOM 645 O O . TRP A 1 82 ? 3.903 -10.206 -6.403 1.00 81.00 82 TRP A O 1
ATOM 655 N N . VAL A 1 83 ? 3.758 -11.389 -8.295 1.00 85.69 83 VAL A N 1
ATOM 656 C CA . VAL A 1 83 ? 2.409 -11.891 -7.993 1.00 85.69 83 VAL A CA 1
ATOM 657 C C . VAL A 1 83 ? 2.433 -12.791 -6.756 1.00 85.69 83 VAL A C 1
ATOM 659 O O . VAL A 1 83 ? 1.543 -12.680 -5.911 1.00 85.69 83 VAL A O 1
ATOM 662 N N . THR A 1 84 ? 3.433 -13.665 -6.628 1.00 84.81 84 THR A N 1
ATOM 663 C CA . THR A 1 84 ? 3.591 -14.550 -5.464 1.00 84.81 84 THR A CA 1
ATOM 664 C C . THR A 1 84 ? 3.737 -13.746 -4.175 1.00 84.81 84 THR A C 1
ATOM 666 O O . THR A 1 84 ? 3.034 -14.038 -3.204 1.00 84.81 84 THR A O 1
ATOM 669 N N . ASP A 1 85 ? 4.547 -12.690 -4.186 1.00 85.25 85 ASP A N 1
ATOM 670 C CA . ASP A 1 85 ? 4.759 -11.817 -3.032 1.00 85.25 85 ASP A CA 1
ATOM 671 C C . ASP A 1 85 ? 3.473 -11.077 -2.628 1.00 85.25 85 ASP A C 1
ATOM 673 O O . ASP A 1 85 ? 3.101 -11.039 -1.450 1.00 85.25 85 ASP A O 1
ATOM 677 N N . ILE A 1 86 ? 2.690 -10.594 -3.602 1.00 90.12 86 ILE A N 1
ATOM 678 C CA . ILE A 1 86 ? 1.370 -9.999 -3.333 1.00 90.12 86 ILE A CA 1
ATOM 679 C C . ILE A 1 86 ? 0.406 -11.024 -2.726 1.00 90.12 86 ILE A C 1
ATOM 681 O O . ILE A 1 86 ? -0.329 -10.705 -1.787 1.00 90.12 86 ILE A O 1
ATOM 685 N N . LEU A 1 87 ? 0.373 -12.255 -3.245 1.00 91.00 87 LEU A N 1
ATOM 686 C CA . LEU A 1 87 ? -0.498 -13.317 -2.727 1.00 91.00 87 LEU A CA 1
ATOM 687 C C . LEU A 1 87 ? -0.083 -13.768 -1.319 1.00 91.00 87 LEU A C 1
ATOM 689 O O . LEU A 1 87 ? -0.941 -14.134 -0.500 1.00 91.00 87 LEU A O 1
ATOM 693 N N . TRP A 1 88 ? 1.210 -13.710 -1.014 1.00 89.31 88 TRP A N 1
ATOM 694 C CA . TRP A 1 88 ? 1.731 -13.927 0.327 1.00 89.31 88 TRP A CA 1
ATOM 695 C C . TRP A 1 88 ? 1.297 -12.804 1.276 1.00 89.31 88 TRP A C 1
ATOM 697 O O . TRP A 1 88 ? 0.669 -13.084 2.305 1.00 89.31 88 TRP A O 1
ATOM 707 N N . ALA A 1 89 ? 1.494 -11.540 0.885 1.00 92.12 89 ALA A N 1
ATOM 708 C CA . ALA A 1 89 ? 1.040 -10.384 1.653 1.00 92.12 89 ALA A CA 1
ATOM 709 C C . ALA A 1 89 ? -0.476 -10.437 1.904 1.00 92.12 89 ALA A C 1
ATOM 711 O O . ALA A 1 89 ? -0.932 -10.256 3.034 1.00 92.12 89 ALA A O 1
ATOM 712 N N . ARG A 1 90 ? -1.265 -10.800 0.885 1.00 94.62 90 ARG A N 1
ATOM 713 C CA . ARG A 1 90 ? -2.712 -11.040 0.997 1.00 94.62 90 ARG A CA 1
ATOM 714 C C . ARG A 1 90 ? -3.039 -12.076 2.073 1.00 94.62 90 ARG A C 1
ATOM 716 O O . ARG A 1 90 ? -3.926 -11.856 2.895 1.00 94.62 90 ARG A O 1
ATOM 723 N N . SER A 1 91 ? -2.324 -13.197 2.094 1.00 94.19 91 SER A N 1
ATOM 724 C CA . SER A 1 91 ? -2.563 -14.271 3.066 1.00 94.19 91 SER A CA 1
ATOM 725 C C . SER A 1 91 ? -2.315 -13.812 4.504 1.00 94.19 91 SER A C 1
ATOM 727 O O . SER A 1 91 ? -3.097 -14.139 5.401 1.00 94.19 91 SER A O 1
ATOM 729 N N . ILE A 1 92 ? -1.276 -13.005 4.707 1.00 94.25 92 ILE A N 1
ATOM 730 C CA . ILE A 1 92 ? -0.921 -12.430 6.005 1.00 94.25 92 ILE A CA 1
ATOM 731 C C . ILE A 1 92 ? -1.921 -11.361 6.447 1.00 94.25 92 ILE A C 1
ATOM 733 O O . ILE A 1 92 ? -2.408 -11.411 7.577 1.00 94.25 92 ILE A O 1
ATOM 737 N N . ILE A 1 93 ? -2.286 -10.433 5.557 1.00 96.81 93 ILE A N 1
ATOM 738 C CA . ILE A 1 93 ? -3.297 -9.407 5.843 1.00 96.81 93 ILE A CA 1
ATOM 739 C C . ILE A 1 93 ? -4.612 -10.081 6.237 1.00 96.81 93 ILE A C 1
ATOM 741 O O . ILE A 1 93 ? -5.217 -9.714 7.239 1.00 96.81 93 ILE A O 1
ATOM 745 N N . ARG A 1 94 ? -5.032 -11.124 5.513 1.00 96.62 94 ARG A N 1
ATOM 746 C CA . ARG A 1 94 ? -6.240 -11.884 5.854 1.00 96.62 94 ARG A CA 1
ATOM 747 C C . ARG A 1 94 ? -6.187 -12.448 7.274 1.00 96.62 94 ARG A C 1
ATOM 749 O O . ARG A 1 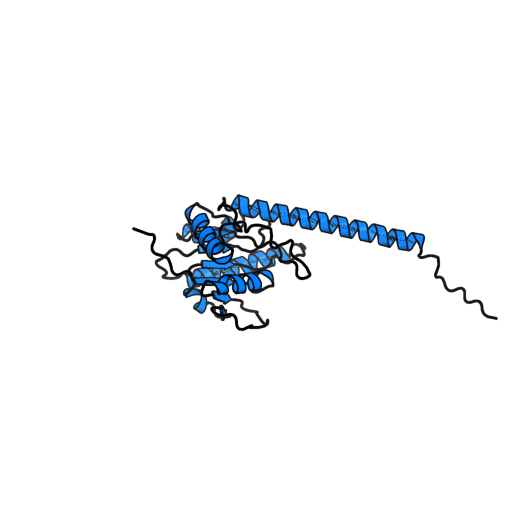94 ? -7.187 -12.369 7.978 1.00 96.62 94 ARG A O 1
ATOM 756 N N . ALA A 1 95 ? -5.042 -12.979 7.705 1.00 95.25 95 ALA A N 1
ATOM 757 C CA . ALA A 1 95 ? -4.863 -13.453 9.077 1.00 95.25 95 ALA A CA 1
ATOM 758 C C . ALA A 1 95 ? -4.935 -12.301 10.099 1.00 95.25 95 ALA A C 1
ATOM 760 O O . ALA A 1 95 ? -5.607 -12.434 11.120 1.00 95.25 95 ALA A O 1
ATOM 761 N N . ALA A 1 96 ? -4.323 -11.152 9.797 1.00 96.19 96 ALA A N 1
ATOM 762 C CA . ALA A 1 96 ? -4.353 -9.959 10.648 1.00 96.19 96 ALA A CA 1
ATOM 763 C C . ALA A 1 96 ? -5.754 -9.326 10.785 1.00 96.19 96 ALA A C 1
ATOM 765 O O . ALA A 1 96 ? -6.003 -8.572 11.726 1.00 96.19 96 ALA A O 1
ATOM 766 N N . LEU A 1 97 ? -6.665 -9.618 9.852 1.00 96.81 97 LEU A N 1
ATOM 767 C CA . LEU A 1 97 ? -8.041 -9.115 9.836 1.00 96.81 97 LEU A CA 1
ATOM 768 C C . LEU A 1 97 ? -9.047 -10.035 10.546 1.00 96.81 97 LEU A C 1
ATOM 770 O O . LEU A 1 97 ? -10.206 -9.652 10.710 1.00 96.81 97 LEU A O 1
ATOM 774 N N . VAL A 1 98 ? -8.643 -11.231 10.987 1.00 94.12 98 VAL A N 1
ATOM 775 C CA . VAL A 1 98 ? -9.545 -12.164 11.678 1.00 94.12 98 VAL A CA 1
ATOM 776 C C . VAL A 1 98 ? -10.109 -11.522 12.950 1.00 94.12 98 VAL A C 1
ATOM 778 O O . VAL A 1 98 ? -9.369 -11.043 13.802 1.00 94.12 98 VAL A O 1
ATOM 781 N N . GLY A 1 99 ? -11.440 -11.531 13.085 1.00 89.00 99 GLY A N 1
ATOM 782 C CA . GLY A 1 99 ? -12.137 -10.996 14.260 1.00 89.00 99 GLY A CA 1
ATOM 783 C C . GLY A 1 99 ? -12.200 -9.467 14.331 1.00 89.00 99 GLY A C 1
ATOM 784 O O . GLY A 1 99 ? -12.639 -8.925 15.343 1.00 89.00 99 GLY A O 1
ATOM 785 N N . ARG A 1 100 ? -11.778 -8.756 13.279 1.00 91.69 100 ARG A N 1
ATOM 786 C CA . ARG A 1 100 ? -11.862 -7.296 13.224 1.00 91.69 100 ARG A CA 1
ATOM 787 C C . ARG A 1 100 ? -13.290 -6.826 12.931 1.00 91.69 100 ARG A C 1
ATOM 789 O O . ARG A 1 100 ? -13.910 -7.259 11.968 1.00 91.69 100 ARG A O 1
ATOM 796 N N . GLU A 1 101 ? -13.760 -5.872 13.731 1.00 88.50 101 GLU A N 1
ATOM 797 C CA . GLU A 1 101 ? -15.098 -5.275 13.596 1.00 88.50 101 GLU A CA 1
ATOM 798 C C . GLU A 1 101 ? -15.145 -4.112 12.590 1.00 88.50 101 GLU A C 1
ATOM 800 O O . GLU A 1 101 ? -16.135 -3.942 11.883 1.00 88.50 101 GLU A O 1
ATOM 805 N N . SER A 1 102 ? -14.075 -3.312 12.505 1.00 91.69 102 SER A N 1
ATOM 806 C CA . SER A 1 102 ? -14.023 -2.120 11.645 1.00 91.69 102 SER A CA 1
ATOM 807 C C . SER A 1 102 ? -13.341 -2.389 10.299 1.00 91.69 102 SER A C 1
ATOM 809 O O . SER A 1 102 ? -12.316 -3.071 10.268 1.00 91.69 102 SER A O 1
ATOM 811 N N . PRO A 1 103 ? -13.807 -1.800 9.184 1.00 95.44 103 PRO A N 1
ATOM 812 C CA . PRO A 1 103 ? -13.129 -1.917 7.896 1.00 95.44 103 PRO A CA 1
ATOM 813 C C . PRO A 1 103 ? -11.674 -1.433 7.949 1.00 95.44 103 PRO A C 1
ATOM 815 O O . PRO A 1 103 ? -11.392 -0.332 8.419 1.00 95.44 103 PRO A O 1
ATOM 818 N N . ALA A 1 104 ? -10.753 -2.241 7.425 1.00 97.56 104 ALA A N 1
ATOM 819 C CA . ALA A 1 104 ? -9.390 -1.815 7.137 1.00 97.56 104 ALA A CA 1
ATOM 820 C C . ALA A 1 104 ? -9.277 -1.260 5.713 1.00 97.56 104 ALA A C 1
ATOM 822 O O . ALA A 1 104 ? -10.163 -1.476 4.884 1.00 97.56 104 ALA A O 1
ATOM 823 N N . THR A 1 105 ? -8.158 -0.604 5.422 1.00 98.38 105 THR A N 1
ATOM 824 C CA . THR A 1 105 ? -7.824 -0.122 4.078 1.00 98.38 105 THR A CA 1
ATOM 825 C C . THR A 1 105 ? -6.597 -0.842 3.551 1.00 98.38 105 THR A C 1
ATOM 827 O O . THR A 1 105 ? -5.532 -0.764 4.154 1.00 98.38 105 THR A O 1
ATOM 830 N N . ILE A 1 106 ? -6.741 -1.539 2.429 1.00 98.38 106 ILE A N 1
ATOM 831 C CA . ILE A 1 106 ? -5.671 -2.278 1.761 1.00 98.38 106 ILE A CA 1
ATOM 832 C C . ILE A 1 106 ? -5.255 -1.492 0.517 1.00 98.38 106 ILE A C 1
ATOM 834 O O . ILE A 1 106 ? -6.096 -1.091 -0.291 1.00 98.38 106 ILE A O 1
ATOM 838 N N . ILE A 1 107 ? -3.955 -1.251 0.380 1.00 97.19 107 ILE A N 1
ATOM 839 C CA . ILE A 1 107 ? -3.376 -0.372 -0.634 1.00 97.19 107 ILE A CA 1
ATOM 840 C C . ILE A 1 107 ? -2.252 -1.122 -1.336 1.00 97.19 107 ILE A C 1
ATOM 842 O O . ILE A 1 107 ? -1.271 -1.494 -0.694 1.00 97.19 107 ILE A O 1
ATOM 846 N N . LEU A 1 108 ? -2.363 -1.307 -2.649 1.00 94.56 108 LEU A N 1
ATOM 847 C CA . LEU A 1 108 ? -1.229 -1.737 -3.462 1.00 94.56 108 LEU A CA 1
ATOM 848 C C . LEU A 1 108 ? -0.430 -0.497 -3.888 1.00 94.56 108 LEU A C 1
ATOM 850 O O . LEU A 1 108 ? -0.923 0.346 -4.638 1.00 94.56 108 LEU A O 1
ATOM 854 N N . ALA A 1 109 ? 0.773 -0.349 -3.339 1.00 91.06 109 ALA A N 1
ATOM 855 C CA . ALA A 1 109 ? 1.685 0.758 -3.630 1.00 91.06 109 ALA A CA 1
ATOM 856 C C . ALA A 1 109 ? 2.773 0.385 -4.646 1.00 91.06 109 ALA A C 1
ATOM 858 O O . ALA A 1 109 ? 3.482 1.261 -5.138 1.00 91.06 109 ALA A O 1
ATOM 859 N N . SER A 1 110 ? 2.895 -0.896 -4.983 1.00 80.12 110 SER A N 1
ATOM 860 C CA . SER A 1 110 ? 3.700 -1.369 -6.105 1.00 80.12 110 SER A CA 1
ATOM 861 C C . SER A 1 110 ? 3.191 -0.807 -7.435 1.00 80.12 110 SER A C 1
ATOM 863 O O . SER A 1 110 ? 1.988 -0.597 -7.611 1.00 80.12 110 SER A O 1
ATOM 865 N N . VAL A 1 111 ? 4.096 -0.612 -8.398 1.00 75.06 111 VAL A N 1
ATOM 866 C CA . VAL A 1 111 ? 3.714 -0.380 -9.798 1.00 75.06 111 VAL A CA 1
ATOM 867 C C . VAL A 1 111 ? 2.897 -1.574 -10.287 1.00 75.06 111 VAL A C 1
ATOM 869 O O . VAL A 1 111 ? 3.293 -2.723 -10.100 1.00 75.06 111 VAL A O 1
ATOM 872 N N . VAL A 1 112 ? 1.750 -1.296 -10.906 1.00 73.88 112 VAL A N 1
ATOM 873 C CA . VAL A 1 112 ? 0.846 -2.321 -11.429 1.00 73.88 112 VAL A CA 1
ATOM 874 C C . VAL A 1 112 ? 0.958 -2.336 -12.956 1.00 73.88 112 VAL A C 1
ATOM 876 O O . VAL A 1 112 ? 0.693 -1.306 -13.571 1.00 73.88 112 VAL A O 1
ATOM 879 N N . PRO A 1 113 ? 1.337 -3.461 -13.588 1.00 70.31 113 PRO A N 1
ATOM 880 C CA . PRO A 1 113 ? 1.599 -3.509 -15.030 1.00 70.31 113 PRO A CA 1
ATOM 881 C C . PRO A 1 113 ? 0.332 -3.549 -15.900 1.00 70.31 113 PRO A C 1
ATOM 883 O O . PRO A 1 113 ? 0.399 -3.266 -17.093 1.00 70.31 113 PRO A O 1
ATOM 886 N N . GLU A 1 114 ? -0.822 -3.908 -15.331 1.00 77.00 114 GLU A N 1
ATOM 887 C CA . GLU A 1 114 ? -2.089 -4.065 -16.055 1.00 77.00 114 GLU A CA 1
ATOM 888 C C . GLU A 1 114 ? -3.253 -3.467 -15.249 1.00 77.00 114 GLU A C 1
ATOM 890 O O . GLU A 1 114 ? -3.379 -3.701 -14.046 1.00 77.00 114 GLU A O 1
ATOM 895 N N . GLY A 1 115 ? -4.155 -2.749 -15.923 1.00 80.44 115 GLY A N 1
ATOM 896 C CA . GLY A 1 115 ? -5.408 -2.297 -15.320 1.00 80.44 115 GLY A CA 1
ATOM 897 C C . GLY A 1 115 ? -6.304 -3.463 -14.875 1.00 80.44 115 GLY A C 1
ATOM 898 O O . GLY A 1 115 ? -6.475 -4.462 -15.572 1.00 80.44 115 GLY A O 1
ATOM 899 N N . GLY A 1 116 ? -6.911 -3.325 -13.702 1.00 86.12 116 GLY A N 1
ATOM 900 C CA . GLY A 1 116 ? -7.768 -4.306 -13.045 1.00 86.12 116 GLY A CA 1
ATOM 901 C C . GLY A 1 116 ? -7.022 -5.369 -12.234 1.00 86.12 116 GLY A C 1
ATOM 902 O O . GLY A 1 116 ? -7.678 -6.198 -11.593 1.00 86.12 116 GLY A O 1
ATOM 903 N N . LEU A 1 117 ? -5.686 -5.385 -12.226 1.00 88.31 117 LEU A N 1
ATOM 904 C CA . LEU A 1 117 ? -4.917 -6.446 -11.573 1.00 88.31 117 LEU A CA 1
ATOM 905 C C . LEU A 1 117 ? -5.049 -6.415 -10.045 1.00 88.31 117 LEU A C 1
ATOM 907 O O . LEU A 1 117 ? -5.216 -7.468 -9.429 1.00 88.31 117 LEU A O 1
ATOM 911 N N . THR A 1 118 ? -5.112 -5.232 -9.431 1.00 93.00 118 THR A N 1
ATOM 912 C CA . THR A 1 118 ? -5.373 -5.091 -7.987 1.00 93.00 118 THR A CA 1
ATOM 913 C C . THR A 1 118 ? -6.710 -5.715 -7.614 1.00 93.00 118 THR A C 1
ATOM 915 O O . THR A 1 118 ? -6.809 -6.442 -6.626 1.00 93.00 118 THR A O 1
ATOM 918 N N . LYS A 1 119 ? -7.745 -5.497 -8.432 1.00 94.31 119 LYS A N 1
ATOM 919 C CA . LYS A 1 119 ? -9.062 -6.104 -8.217 1.00 94.31 119 LYS A CA 1
ATOM 920 C C . LYS A 1 119 ? -9.011 -7.628 -8.360 1.00 94.31 119 LYS A C 1
ATOM 922 O O . LYS A 1 119 ? -9.634 -8.316 -7.556 1.00 94.31 119 LYS A O 1
ATOM 927 N N . LYS A 1 120 ? -8.267 -8.158 -9.340 1.00 93.94 120 LYS A N 1
ATOM 928 C CA . LYS A 1 120 ? -8.079 -9.611 -9.525 1.00 93.94 120 LYS A CA 1
ATOM 929 C C . LYS A 1 120 ? -7.366 -10.248 -8.322 1.00 93.94 120 LYS A C 1
ATOM 931 O O . LYS A 1 120 ? -7.783 -11.308 -7.865 1.00 93.94 120 LYS A O 1
ATOM 936 N N . LEU A 1 121 ? -6.316 -9.610 -7.800 1.00 93.00 121 LEU A N 1
ATOM 937 C CA . LEU A 1 121 ? -5.468 -10.178 -6.744 1.00 93.00 121 LEU A CA 1
ATOM 938 C C . LEU A 1 121 ? -6.045 -9.987 -5.334 1.00 93.00 121 LEU A C 1
ATOM 940 O O . LEU A 1 121 ? -5.995 -10.912 -4.518 1.00 93.00 121 LEU A O 1
ATOM 944 N N . LEU A 1 122 ? -6.599 -8.805 -5.054 1.00 96.38 122 LEU A N 1
ATOM 945 C CA . LEU A 1 122 ? -6.953 -8.339 -3.706 1.00 96.38 122 LEU A CA 1
ATOM 946 C C . LEU A 1 122 ? -8.452 -8.040 -3.531 1.00 96.38 122 LEU A C 1
ATOM 948 O O . LEU A 1 122 ? -8.878 -7.668 -2.438 1.00 96.38 122 LEU A O 1
ATOM 952 N N . GLY A 1 123 ? -9.270 -8.212 -4.578 1.00 96.38 123 GLY A N 1
ATOM 953 C CA . GLY A 1 123 ? -10.704 -7.894 -4.565 1.00 96.38 123 GLY A CA 1
ATOM 954 C C . GLY A 1 123 ? -11.514 -8.619 -3.486 1.00 96.38 123 GLY A C 1
ATOM 955 O O . GLY A 1 123 ? -12.562 -8.120 -3.076 1.00 96.38 123 GLY A O 1
ATOM 956 N N . GLU A 1 124 ? -11.015 -9.746 -2.973 1.00 96.75 124 GLU A N 1
ATOM 957 C CA . GLU A 1 124 ? -11.630 -10.472 -1.856 1.00 96.75 124 GLU A CA 1
ATOM 958 C C . GLU A 1 124 ? -11.744 -9.628 -0.580 1.00 96.75 124 GLU A C 1
ATOM 960 O O . GLU A 1 124 ? -12.736 -9.747 0.137 1.00 96.75 124 GLU A O 1
ATOM 965 N N . PHE A 1 125 ? -10.799 -8.716 -0.322 1.00 97.94 125 PHE A N 1
ATOM 966 C CA . PHE A 1 125 ? -10.885 -7.826 0.836 1.00 97.94 125 PHE A CA 1
ATOM 967 C C . PHE A 1 125 ? -12.065 -6.871 0.716 1.00 97.94 125 PHE A C 1
ATOM 969 O O . PHE A 1 125 ? -12.776 -6.640 1.691 1.00 97.94 125 PHE A O 1
ATOM 976 N N . HIS A 1 126 ? -12.308 -6.355 -0.488 1.00 97.75 126 HIS A N 1
ATOM 977 C CA . HIS A 1 126 ? -13.457 -5.495 -0.721 1.00 97.75 126 HIS A CA 1
ATOM 978 C C . HIS A 1 126 ? -14.776 -6.261 -0.592 1.00 97.75 126 HIS A C 1
ATOM 980 O O . HIS A 1 126 ? -15.708 -5.779 0.048 1.00 97.75 126 HIS A O 1
ATOM 986 N N . ALA A 1 127 ? -14.832 -7.492 -1.11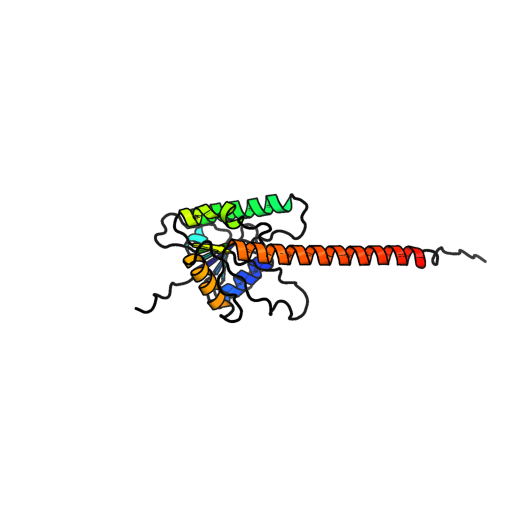2 1.00 96.94 127 ALA A N 1
ATOM 987 C CA . ALA A 1 127 ? -15.985 -8.372 -0.920 1.00 96.94 127 ALA A CA 1
ATOM 988 C C . ALA A 1 127 ? -16.249 -8.688 0.568 1.00 96.94 127 ALA A C 1
ATOM 990 O O . ALA A 1 127 ? -17.400 -8.871 0.956 1.00 96.94 127 ALA A O 1
ATOM 991 N N . ALA A 1 128 ? -15.205 -8.698 1.402 1.00 96.50 128 ALA A N 1
ATOM 992 C CA . ALA A 1 128 ? -15.292 -8.852 2.855 1.00 96.50 128 ALA A CA 1
ATOM 993 C C . ALA A 1 128 ? -15.629 -7.547 3.614 1.00 96.50 128 ALA A C 1
ATOM 995 O O . ALA A 1 128 ? -15.629 -7.537 4.842 1.00 96.50 128 ALA A O 1
ATOM 996 N N . GLY A 1 129 ? -15.924 -6.445 2.912 1.00 96.38 129 GLY A N 1
ATOM 997 C CA . GLY A 1 129 ? -16.303 -5.166 3.522 1.00 96.38 129 GLY A CA 1
ATOM 998 C C . GLY A 1 129 ? -15.126 -4.264 3.903 1.00 96.38 129 GLY A C 1
ATOM 999 O O . GLY A 1 129 ? -15.311 -3.293 4.636 1.00 96.38 129 GLY A O 1
ATOM 1000 N N . HIS A 1 130 ? -13.916 -4.557 3.425 1.00 98.00 130 HIS A N 1
ATOM 1001 C CA . HIS A 1 130 ? -12.766 -3.668 3.570 1.00 98.00 130 HIS A CA 1
ATOM 1002 C C . HIS A 1 130 ? -12.646 -2.689 2.396 1.00 98.00 130 HIS A C 1
ATOM 1004 O O . HIS A 1 130 ? -13.270 -2.826 1.340 1.00 98.00 130 HIS A O 1
ATOM 1010 N N . ARG A 1 131 ? -11.816 -1.669 2.585 1.00 98.00 131 ARG A N 1
ATOM 1011 C CA . ARG A 1 131 ? -11.495 -0.679 1.560 1.00 98.00 131 ARG A CA 1
ATOM 1012 C C . ARG A 1 131 ? -10.297 -1.164 0.761 1.00 98.00 131 ARG A C 1
ATOM 1014 O O . ARG A 1 131 ? -9.353 -1.706 1.335 1.00 98.00 131 ARG A O 1
ATOM 1021 N N . LEU A 1 132 ? -10.327 -0.962 -0.551 1.00 98.12 132 LEU A N 1
ATOM 1022 C CA . LEU A 1 132 ? -9.279 -1.435 -1.452 1.00 98.12 132 LEU A CA 1
ATOM 1023 C C . LEU A 1 132 ? -8.929 -0.379 -2.493 1.00 98.12 132 LEU A C 1
ATOM 1025 O O . LEU A 1 132 ? -9.808 0.239 -3.100 1.00 98.12 132 LEU A O 1
ATOM 1029 N N . GLY A 1 133 ? -7.640 -0.222 -2.753 1.00 95.81 133 GLY A N 1
ATOM 1030 C CA . GLY A 1 133 ? -7.181 0.631 -3.830 1.00 95.81 133 GLY A CA 1
ATOM 1031 C C . GLY A 1 133 ? -5.696 0.523 -4.105 1.00 95.81 133 GLY A C 1
ATOM 1032 O O . GLY A 1 133 ? -5.017 -0.401 -3.657 1.00 95.81 133 GLY A O 1
ATOM 1033 N N . VAL A 1 134 ? -5.217 1.500 -4.859 1.00 93.75 134 VAL A N 1
ATOM 1034 C CA . VAL A 1 134 ? -3.836 1.615 -5.301 1.00 93.75 134 VAL A CA 1
ATOM 1035 C C . VAL A 1 134 ? -3.306 3.001 -4.973 1.00 93.75 134 VAL A C 1
ATOM 1037 O O . VAL A 1 134 ? -4.040 3.992 -5.008 1.00 93.75 134 VAL A O 1
ATOM 1040 N N . ALA A 1 135 ? -2.020 3.066 -4.668 1.00 91.38 135 ALA A N 1
ATOM 1041 C CA . ALA A 1 135 ? -1.284 4.318 -4.580 1.00 91.38 135 ALA A CA 1
ATOM 1042 C C . ALA A 1 135 ? 0.151 4.082 -5.061 1.00 91.38 135 ALA A C 1
ATOM 1044 O O . ALA A 1 135 ? 1.078 4.046 -4.240 1.00 91.38 135 ALA A O 1
ATOM 1045 N N . PRO A 1 136 ? 0.323 3.824 -6.371 1.00 85.06 136 PRO A N 1
ATOM 1046 C CA . PRO A 1 136 ? 1.591 3.362 -6.901 1.00 85.06 136 PRO A CA 1
ATOM 1047 C C . PRO A 1 136 ? 2.701 4.375 -6.620 1.00 85.06 136 PRO A C 1
ATOM 1049 O O . PRO A 1 136 ? 2.529 5.579 -6.823 1.00 85.06 136 PRO A O 1
ATOM 1052 N N . GLN A 1 137 ? 3.841 3.892 -6.138 1.00 75.69 137 GLN A N 1
ATOM 1053 C CA . GLN A 1 137 ? 5.049 4.695 -6.017 1.00 75.69 137 GLN A CA 1
ATOM 1054 C C . GLN A 1 137 ? 5.846 4.548 -7.317 1.00 75.69 137 GLN A C 1
ATOM 1056 O O . GLN A 1 137 ? 6.386 3.467 -7.552 1.00 75.69 137 GLN A O 1
ATOM 1061 N N . PRO A 1 138 ? 5.929 5.586 -8.173 1.00 62.25 138 PRO A N 1
ATOM 1062 C CA . PRO A 1 138 ? 6.937 5.595 -9.223 1.00 62.25 138 PRO A CA 1
ATOM 1063 C C . PRO A 1 138 ? 8.319 5.566 -8.563 1.00 62.25 138 PRO A C 1
ATOM 1065 O O . PRO A 1 138 ? 8.499 6.131 -7.478 1.00 62.25 138 PRO A O 1
ATOM 1068 N N . ASP A 1 139 ? 9.260 4.867 -9.194 1.00 54.78 139 ASP A N 1
ATOM 1069 C CA . ASP A 1 139 ? 10.600 4.653 -8.658 1.00 54.78 139 ASP A CA 1
ATOM 1070 C C . ASP A 1 139 ? 11.227 5.967 -8.179 1.00 54.78 139 ASP A C 1
ATOM 1072 O O . ASP A 1 139 ? 11.314 6.952 -8.909 1.00 54.78 139 ASP A O 1
ATOM 1076 N N . LEU A 1 140 ? 11.658 5.978 -6.920 1.00 52.19 140 LEU A N 1
ATOM 1077 C CA . LEU A 1 140 ? 12.462 7.054 -6.361 1.00 52.19 140 LEU A CA 1
ATOM 1078 C C . LEU A 1 140 ? 13.893 6.833 -6.856 1.00 52.19 140 LEU A C 1
ATOM 1080 O O . LEU A 1 140 ? 14.599 5.998 -6.291 1.00 52.19 140 LEU A O 1
ATOM 1084 N N . ASP A 1 141 ? 14.313 7.527 -7.915 1.00 44.66 141 ASP A N 1
ATOM 1085 C CA . ASP A 1 141 ? 15.706 7.445 -8.352 1.00 44.66 141 ASP A CA 1
ATOM 1086 C C . ASP A 1 141 ? 16.644 7.907 -7.228 1.00 44.66 141 ASP A C 1
ATOM 1088 O O . ASP A 1 141 ? 16.522 8.998 -6.660 1.00 44.66 141 ASP A O 1
ATOM 1092 N N . PHE A 1 142 ? 17.565 7.011 -6.877 1.00 39.09 142 PHE A N 1
ATOM 1093 C CA . PHE A 1 142 ? 18.666 7.268 -5.964 1.00 39.09 142 PHE A CA 1
ATOM 1094 C C . PHE A 1 142 ? 19.804 7.901 -6.757 1.00 39.09 142 PHE A C 1
ATOM 1096 O O . PHE A 1 142 ? 20.486 7.219 -7.515 1.00 39.09 142 PHE A O 1
ATOM 1103 N N . GLY A 1 143 ? 20.022 9.194 -6.536 1.00 36.88 143 GLY A N 1
ATOM 1104 C CA . GLY A 1 143 ? 21.138 9.931 -7.119 1.00 36.88 143 GLY A CA 1
ATOM 1105 C C . GLY A 1 143 ? 20.671 11.251 -7.708 1.00 36.88 143 GLY A C 1
ATOM 1106 O O . GLY A 1 143 ? 20.155 11.281 -8.811 1.00 36.88 143 GLY A O 1
ATOM 1107 N N . GLU A 1 144 ? 20.883 12.315 -6.938 1.00 36.19 144 GLU A N 1
ATOM 1108 C CA . GLU A 1 144 ? 20.797 13.725 -7.337 1.00 36.19 144 GLU A CA 1
ATOM 1109 C C . GLU A 1 144 ? 19.416 14.307 -7.730 1.00 36.19 144 GLU A C 1
ATOM 1111 O O . GLU A 1 144 ? 18.701 13.882 -8.627 1.00 36.19 144 GLU A O 1
ATOM 1116 N N . ASP A 1 145 ? 19.071 15.364 -6.990 1.00 36.59 145 ASP A N 1
ATOM 1117 C CA . ASP A 1 145 ? 18.281 16.526 -7.393 1.00 36.59 145 ASP A CA 1
ATOM 1118 C C . ASP A 1 145 ? 16.864 16.349 -7.975 1.00 36.59 145 ASP A C 1
ATOM 1120 O O . ASP A 1 145 ? 16.586 16.406 -9.167 1.00 36.59 145 ASP A O 1
ATOM 1124 N N . GLY A 1 146 ? 15.895 16.400 -7.054 1.00 38.66 146 GLY A N 1
ATOM 1125 C CA . GLY A 1 146 ? 14.853 17.440 -7.087 1.00 38.66 146 GLY A CA 1
ATOM 1126 C C . GLY A 1 146 ? 13.681 17.294 -8.066 1.00 38.66 146 GLY A C 1
ATOM 1127 O O . GLY A 1 146 ? 12.653 17.938 -7.837 1.00 38.66 146 GLY A O 1
ATOM 1128 N N . ILE A 1 147 ? 13.765 16.455 -9.098 1.00 37.00 147 ILE A N 1
ATOM 1129 C CA . ILE A 1 147 ? 12.724 16.380 -10.139 1.00 37.00 147 ILE A CA 1
ATOM 1130 C C . ILE A 1 147 ? 11.555 15.476 -9.712 1.00 37.00 147 ILE A C 1
ATOM 1132 O O . ILE A 1 147 ? 10.396 15.869 -9.851 1.00 37.00 147 ILE A O 1
ATOM 1136 N N . LEU A 1 148 ? 11.818 14.341 -9.055 1.00 39.47 148 LEU A N 1
ATOM 1137 C CA . LEU A 1 148 ? 10.763 13.435 -8.565 1.00 39.47 148 LEU A CA 1
ATOM 1138 C C . LEU A 1 148 ? 10.040 13.933 -7.301 1.00 39.47 148 LEU A C 1
ATOM 1140 O O . LEU A 1 148 ? 8.996 13.400 -6.935 1.00 39.47 148 LEU A O 1
ATOM 1144 N N . ARG A 1 149 ? 10.519 15.020 -6.674 1.00 43.16 149 ARG A N 1
ATOM 1145 C CA . ARG A 1 149 ? 9.761 15.741 -5.630 1.00 43.16 149 ARG A CA 1
ATOM 1146 C C . ARG A 1 149 ? 8.521 16.466 -6.178 1.00 43.16 149 ARG A C 1
ATOM 1148 O O . ARG A 1 149 ? 7.818 17.101 -5.403 1.00 43.16 149 ARG A O 1
ATOM 1155 N N . ARG A 1 150 ? 8.268 16.418 -7.492 1.00 51.75 150 ARG A N 1
ATOM 1156 C CA . ARG A 1 150 ? 7.201 17.184 -8.155 1.00 51.75 150 ARG A CA 1
ATOM 1157 C C . ARG A 1 150 ? 6.098 16.350 -8.794 1.00 51.75 150 ARG A C 1
ATOM 1159 O O . ARG A 1 150 ? 5.169 16.957 -9.312 1.00 51.75 150 ARG A O 1
ATOM 1166 N N . ILE A 1 151 ? 6.174 15.017 -8.782 1.00 60.41 151 ILE A N 1
ATOM 1167 C CA . ILE A 1 151 ? 5.074 14.189 -9.296 1.00 60.41 151 ILE A CA 1
ATOM 1168 C C . ILE A 1 151 ? 4.060 14.003 -8.163 1.00 60.41 151 ILE A C 1
ATOM 1170 O O . ILE A 1 151 ? 4.403 13.376 -7.153 1.00 60.41 151 ILE A O 1
ATOM 1174 N N . PRO A 1 152 ? 2.834 14.543 -8.292 1.00 71.19 152 PRO A N 1
ATOM 1175 C CA . PRO A 1 152 ? 1.806 14.345 -7.285 1.00 71.19 152 PRO A CA 1
ATOM 1176 C C . PRO A 1 152 ? 1.501 12.852 -7.111 1.00 71.19 152 PRO A C 1
ATOM 1178 O O . PRO A 1 152 ? 1.509 12.067 -8.061 1.00 71.19 152 PRO A O 1
ATOM 1181 N N . LYS A 1 153 ? 1.243 12.440 -5.873 1.00 81.06 153 LYS A N 1
ATOM 1182 C CA . LYS A 1 153 ? 0.901 11.068 -5.517 1.00 81.06 153 LYS A CA 1
ATOM 1183 C C . LYS A 1 153 ? -0.466 10.726 -6.088 1.00 81.06 153 LY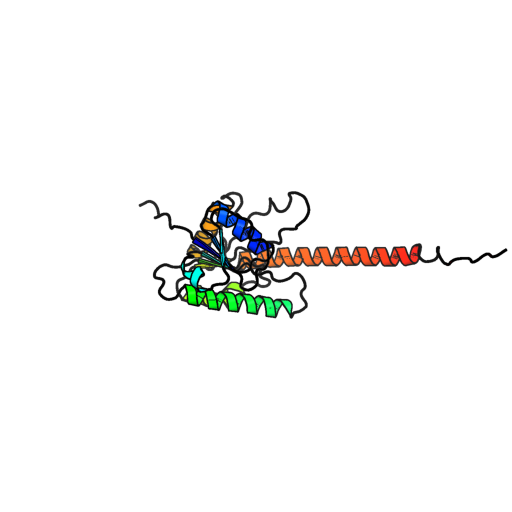S A C 1
ATOM 1185 O O . LYS A 1 153 ? -1.479 11.306 -5.700 1.00 81.06 153 LYS A O 1
ATOM 1190 N N . LEU A 1 154 ? -0.489 9.755 -6.991 1.00 86.38 154 LEU A N 1
ATOM 1191 C CA . LEU A 1 154 ? -1.719 9.242 -7.564 1.00 86.38 154 LEU A CA 1
ATOM 1192 C C . LEU A 1 154 ? -2.344 8.216 -6.623 1.00 86.38 154 LEU A C 1
ATOM 1194 O O . LEU A 1 154 ? -1.678 7.279 -6.184 1.00 86.38 154 LEU A O 1
ATOM 1198 N N . VAL A 1 155 ? -3.633 8.380 -6.334 1.00 90.25 155 VAL A N 1
ATOM 1199 C CA . VAL A 1 155 ? -4.401 7.443 -5.510 1.00 90.25 155 VAL A CA 1
ATOM 1200 C C . VAL A 1 155 ? -5.683 7.038 -6.231 1.00 90.25 155 VAL A C 1
ATOM 1202 O O . VAL A 1 155 ? -6.383 7.869 -6.818 1.00 90.25 155 VAL A O 1
ATOM 1205 N N . GLY A 1 156 ? -6.011 5.751 -6.180 1.00 91.69 156 GLY A N 1
ATOM 1206 C CA . GLY A 1 156 ? -7.221 5.193 -6.776 1.00 91.69 156 GLY A CA 1
ATOM 1207 C C . GLY A 1 156 ? -7.901 4.222 -5.823 1.00 91.69 156 GLY A C 1
ATOM 1208 O O . GLY A 1 156 ? -7.233 3.446 -5.149 1.00 91.69 156 GLY A O 1
ATOM 1209 N N . GLY A 1 157 ? -9.230 4.251 -5.756 1.00 95.12 157 GLY A N 1
ATOM 1210 C CA . GLY A 1 157 ? -10.023 3.302 -4.968 1.00 95.12 157 GLY A CA 1
ATOM 1211 C C . GLY A 1 157 ? -10.952 2.468 -5.841 1.00 95.12 157 GLY A C 1
ATOM 1212 O O . GLY A 1 157 ? -11.382 2.925 -6.904 1.00 95.12 157 GLY A O 1
ATOM 1213 N N . ILE A 1 158 ? -11.282 1.253 -5.391 1.00 95.25 158 ILE A N 1
ATOM 1214 C CA . ILE A 1 158 ? -12.294 0.409 -6.052 1.00 95.25 158 ILE A CA 1
ATOM 1215 C C . ILE A 1 158 ? -13.689 1.056 -6.000 1.00 95.25 158 ILE A C 1
ATOM 1217 O O . ILE A 1 158 ? -14.515 0.855 -6.888 1.00 95.25 158 ILE A O 1
ATOM 1221 N N . ASP A 1 159 ? -13.920 1.889 -4.983 1.00 94.94 159 ASP A N 1
ATOM 1222 C CA . ASP A 1 159 ? -15.077 2.755 -4.821 1.00 94.94 159 ASP A CA 1
ATOM 1223 C C . ASP A 1 159 ? -14.679 4.110 -4.199 1.00 94.94 159 ASP A C 1
ATOM 1225 O O . ASP A 1 159 ? -13.511 4.387 -3.900 1.00 94.94 159 ASP A O 1
ATOM 1229 N N . ARG A 1 160 ? -15.672 4.984 -3.997 1.00 92.88 160 ARG A N 1
ATOM 1230 C CA . ARG A 1 160 ? -15.456 6.335 -3.460 1.00 92.88 160 ARG A CA 1
ATOM 1231 C C . ARG A 1 160 ? -14.997 6.335 -2.001 1.00 92.88 160 ARG A C 1
ATOM 1233 O O . ARG A 1 160 ? -14.284 7.256 -1.601 1.00 92.88 160 ARG A O 1
ATOM 1240 N N . GLU A 1 161 ? -15.430 5.367 -1.197 1.00 94.50 161 GLU A N 1
ATOM 1241 C CA . GLU A 1 161 ? -15.030 5.285 0.210 1.00 94.50 161 GLU A CA 1
ATOM 1242 C C . GLU A 1 161 ? -13.563 4.872 0.331 1.00 94.50 161 GLU A C 1
ATOM 1244 O O . GLU A 1 161 ? -12.799 5.514 1.055 1.00 94.50 161 GLU A O 1
ATOM 1249 N N . SER A 1 162 ? -13.151 3.877 -0.451 1.00 96.19 162 SER A N 1
ATOM 1250 C CA . SER A 1 162 ? -11.767 3.427 -0.547 1.00 96.19 162 SER A CA 1
ATOM 1251 C C . SER A 1 162 ? -10.865 4.550 -1.037 1.00 96.19 162 SER A C 1
ATOM 1253 O O . SER A 1 162 ? -9.869 4.864 -0.389 1.00 96.19 162 SER A O 1
ATOM 1255 N N . ALA A 1 163 ? -11.265 5.237 -2.111 1.00 92.94 163 ALA A N 1
ATOM 1256 C CA . ALA A 1 163 ? -10.518 6.367 -2.653 1.00 92.94 163 ALA A CA 1
ATOM 1257 C C . ALA A 1 163 ? -10.357 7.491 -1.610 1.00 92.94 163 ALA A C 1
ATOM 1259 O O . ALA A 1 163 ? -9.271 8.045 -1.447 1.00 92.94 163 ALA A O 1
ATOM 1260 N N . ARG A 1 164 ? -11.412 7.790 -0.838 1.00 93.06 164 ARG A N 1
ATOM 1261 C CA . ARG A 1 164 ? -11.359 8.790 0.240 1.00 93.06 164 ARG A CA 1
ATOM 1262 C C . ARG A 1 164 ? -10.437 8.368 1.381 1.00 93.06 164 ARG A C 1
ATOM 1264 O O . ARG A 1 164 ? -9.699 9.213 1.880 1.00 93.06 164 ARG A O 1
ATOM 1271 N N . SER A 1 165 ? -10.495 7.111 1.819 1.00 95.00 165 SER A N 1
ATOM 1272 C CA . SER A 1 165 ? -9.653 6.617 2.915 1.00 95.00 165 SER A CA 1
ATOM 1273 C C . SER A 1 165 ? -8.173 6.653 2.534 1.00 95.00 165 SER A C 1
ATOM 1275 O O . SER A 1 165 ? -7.364 7.171 3.302 1.00 95.00 165 SER A O 1
ATOM 1277 N N . ILE A 1 166 ? -7.838 6.203 1.323 1.00 95.44 166 ILE A N 1
ATOM 1278 C CA . ILE A 1 166 ? -6.468 6.238 0.795 1.00 95.44 166 ILE A CA 1
ATOM 1279 C C . ILE A 1 166 ? -6.001 7.683 0.620 1.00 95.44 166 ILE A C 1
ATOM 1281 O O . ILE A 1 166 ? -4.928 8.039 1.102 1.00 95.44 166 ILE A O 1
ATOM 1285 N N . GLY A 1 167 ? -6.828 8.531 0.001 1.00 92.56 167 GLY A N 1
ATOM 1286 C CA . GLY A 1 167 ? -6.536 9.955 -0.150 1.00 92.56 167 GLY A CA 1
ATOM 1287 C C . GLY A 1 167 ? -6.278 10.628 1.196 1.00 92.56 167 GLY A C 1
ATOM 1288 O O . GLY A 1 167 ? -5.256 11.274 1.361 1.00 92.56 167 GLY A O 1
ATOM 1289 N N . SER A 1 168 ? -7.123 10.386 2.202 1.00 93.31 168 SER A N 1
ATOM 1290 C CA . SER A 1 168 ? -6.958 10.975 3.541 1.00 93.31 168 SER A CA 1
ATOM 1291 C C . SER A 1 168 ? -5.650 10.542 4.215 1.00 93.31 168 SER A C 1
ATOM 1293 O O . SER A 1 168 ? -4.982 11.367 4.842 1.00 93.31 168 SER A O 1
ATOM 1295 N N . LEU A 1 169 ? -5.256 9.269 4.069 1.00 94.75 169 LEU A N 1
ATOM 1296 C CA . LEU A 1 169 ? -3.961 8.779 4.545 1.00 94.75 169 LEU A CA 1
ATOM 1297 C C . LEU A 1 169 ? -2.810 9.528 3.858 1.00 94.75 169 LEU A C 1
ATOM 1299 O O . LEU A 1 169 ? -1.951 10.087 4.537 1.00 94.75 169 LEU A O 1
ATOM 1303 N N . TYR A 1 170 ? -2.803 9.571 2.527 1.00 91.94 170 TYR A N 1
ATOM 1304 C CA . TYR A 1 170 ? -1.713 10.173 1.759 1.00 91.94 170 TYR A CA 1
ATOM 1305 C C . TYR A 1 170 ? -1.643 11.696 1.945 1.00 91.94 170 TYR A C 1
ATOM 1307 O O . TYR A 1 170 ? -0.566 12.230 2.208 1.00 91.94 170 TYR A O 1
ATOM 1315 N N . GLU A 1 171 ? -2.777 12.397 1.919 1.00 92.25 171 GLU A N 1
ATOM 1316 C CA . GLU A 1 171 ? -2.860 13.845 2.152 1.00 92.25 171 GLU A CA 1
ATOM 1317 C C . GLU A 1 171 ? -2.348 14.226 3.546 1.00 92.25 171 GLU A C 1
ATOM 1319 O O . GLU A 1 171 ? -1.751 15.288 3.712 1.00 92.25 171 GLU A O 1
ATOM 1324 N N . SER A 1 172 ? -2.537 13.364 4.553 1.00 92.25 172 SER A N 1
ATOM 1325 C CA . SER A 1 172 ? -2.029 13.624 5.905 1.00 92.25 172 SER A CA 1
ATOM 1326 C C . SER A 1 172 ? -0.501 13.562 6.015 1.00 92.25 172 SER A C 1
ATOM 1328 O O . SER A 1 172 ? 0.052 14.143 6.946 1.00 92.25 172 SER A O 1
ATOM 1330 N N . VAL A 1 173 ? 0.172 12.881 5.079 1.00 90.00 173 VAL A N 1
ATOM 1331 C CA . VAL A 1 173 ? 1.629 12.664 5.081 1.00 90.00 173 VAL A CA 1
ATOM 1332 C C . VAL A 1 173 ? 2.346 13.578 4.088 1.00 90.00 173 VAL A C 1
ATOM 1334 O O . VAL A 1 173 ? 3.385 14.141 4.429 1.00 90.00 173 VAL A O 1
ATOM 1337 N N . PHE A 1 174 ? 1.796 13.739 2.883 1.00 86.38 174 PHE A N 1
ATOM 1338 C CA . PHE A 1 174 ? 2.403 14.504 1.783 1.00 86.38 174 PHE A CA 1
ATOM 1339 C C . PHE A 1 174 ? 1.764 15.889 1.593 1.00 86.38 174 PHE A C 1
ATOM 1341 O O . PHE A 1 174 ? 2.332 16.768 0.959 1.00 86.38 174 PHE A O 1
ATOM 1348 N N . GLY A 1 175 ? 0.596 16.128 2.191 1.00 86.31 175 GLY A N 1
ATOM 1349 C CA . GLY A 1 175 ? -0.164 17.356 1.994 1.00 86.31 175 GLY A CA 1
ATOM 1350 C C . GLY A 1 175 ? -1.090 17.285 0.780 1.00 86.31 175 GLY A C 1
ATOM 1351 O O . GLY A 1 175 ? -0.847 16.593 -0.204 1.00 86.31 175 GLY A O 1
ATOM 1352 N N . ARG A 1 176 ? -2.191 18.038 0.847 1.00 84.94 176 ARG A N 1
ATOM 1353 C CA . ARG A 1 176 ? -3.270 17.994 -0.153 1.00 84.94 176 ARG A CA 1
ATOM 1354 C C . ARG A 1 176 ? -2.856 18.454 -1.555 1.00 84.94 176 ARG A C 1
ATOM 1356 O O . ARG A 1 176 ? -3.462 18.033 -2.527 1.00 84.94 176 ARG A O 1
ATOM 1363 N N . SER A 1 177 ? -1.855 19.325 -1.668 1.00 79.81 177 SER A N 1
ATOM 1364 C CA . SER A 1 177 ? -1.333 19.792 -2.960 1.00 79.81 177 SER A CA 1
ATOM 1365 C C . SER A 1 177 ? -0.436 18.772 -3.661 1.00 79.81 177 SER A C 1
ATOM 1367 O O . SER A 1 177 ? -0.134 18.953 -4.834 1.00 79.81 177 SER A O 1
ATOM 1369 N N . GLU A 1 178 ? 0.010 17.737 -2.948 1.00 77.62 178 GLU A N 1
ATOM 1370 C CA . GLU A 1 178 ? 0.909 16.703 -3.466 1.00 77.62 178 GLU A CA 1
ATOM 1371 C C . GLU A 1 178 ? 0.181 15.381 -3.732 1.00 77.62 178 GLU A C 1
ATOM 1373 O O . GLU A 1 178 ? 0.833 14.383 -4.014 1.00 77.62 178 GLU A O 1
ATOM 1378 N N . VAL A 1 179 ? -1.150 15.342 -3.634 1.00 79.44 179 VAL A N 1
ATOM 1379 C CA . VAL A 1 179 ? -1.966 14.148 -3.887 1.00 79.44 179 VAL A CA 1
ATOM 1380 C C . VAL A 1 179 ? -3.002 14.492 -4.950 1.00 79.44 179 VAL A C 1
ATOM 1382 O O . VAL A 1 179 ? -3.783 15.428 -4.776 1.00 79.44 179 VAL A O 1
ATOM 1385 N N . GLU A 1 180 ? -3.015 13.744 -6.053 1.00 78.81 180 GLU A N 1
ATOM 1386 C CA . GLU A 1 180 ? -4.051 13.906 -7.075 1.00 78.81 180 GLU A CA 1
ATOM 1387 C C . GLU A 1 180 ? -5.428 13.558 -6.495 1.00 78.81 180 GLU A C 1
ATOM 1389 O O . GLU A 1 180 ? -5.538 12.659 -5.651 1.00 78.81 180 GLU A O 1
ATOM 1394 N N . PRO A 1 181 ? -6.508 14.214 -6.960 1.00 70.12 181 PRO A N 1
ATOM 1395 C CA . PRO A 1 181 ? -7.858 13.875 -6.544 1.00 70.12 181 PRO A CA 1
ATOM 1396 C C . PRO A 1 181 ? -8.118 12.365 -6.672 1.00 70.12 181 PRO A C 1
ATOM 1398 O O . PRO A 1 181 ? -7.864 11.799 -7.739 1.00 70.12 181 PRO A O 1
ATOM 1401 N N . PRO A 1 182 ? -8.655 11.705 -5.625 1.00 70.31 182 PRO A N 1
ATOM 1402 C CA . PRO A 1 182 ? -8.811 10.260 -5.640 1.00 70.31 182 PRO A CA 1
ATOM 1403 C C . PRO A 1 182 ? -9.665 9.776 -6.813 1.00 70.31 182 PRO A C 1
ATOM 1405 O O . PRO A 1 182 ? -10.833 10.154 -6.951 1.00 70.31 182 PRO A O 1
ATOM 1408 N N . GLY A 1 183 ? -9.059 8.940 -7.654 1.00 76.50 183 GLY A N 1
ATOM 1409 C CA . GLY A 1 183 ? -9.649 8.432 -8.885 1.00 76.50 183 GLY A CA 1
ATOM 1410 C C . GLY A 1 183 ? -10.195 7.011 -8.762 1.00 76.50 183 GLY A C 1
ATOM 1411 O O . GLY A 1 183 ? -10.253 6.412 -7.683 1.00 76.50 183 GLY A O 1
ATOM 1412 N N . LYS A 1 184 ? -10.587 6.452 -9.909 1.00 85.12 184 LYS A N 1
ATOM 1413 C CA . LYS A 1 184 ? -10.893 5.021 -10.023 1.00 85.12 184 LYS A CA 1
ATOM 1414 C C . LYS A 1 184 ? -9.605 4.206 -9.936 1.00 85.12 184 LYS A C 1
ATOM 1416 O O . LYS A 1 184 ? -8.582 4.625 -10.475 1.00 85.12 184 LYS A O 1
ATOM 1421 N N . LEU A 1 185 ? -9.692 3.035 -9.317 1.00 87.31 185 LEU A N 1
ATOM 1422 C CA . LEU A 1 185 ? -8.610 2.055 -9.218 1.00 87.31 185 LEU A CA 1
ATOM 1423 C C . LEU A 1 185 ? -7.932 1.804 -10.573 1.00 87.31 185 LEU A C 1
ATOM 1425 O O . LEU A 1 185 ? -6.724 1.983 -10.689 1.00 87.31 185 LEU A O 1
ATOM 1429 N N . GLU A 1 186 ? -8.710 1.505 -11.614 1.00 85.69 186 GLU A N 1
ATOM 1430 C CA . GLU A 1 186 ? -8.170 1.130 -12.927 1.00 85.69 186 GLU A CA 1
ATOM 1431 C C . GLU A 1 186 ? -7.487 2.303 -13.639 1.00 85.69 186 GLU A C 1
ATOM 1433 O O . GLU A 1 186 ? -6.561 2.105 -14.421 1.00 85.69 186 GLU A O 1
ATOM 1438 N N . PHE A 1 187 ? -7.923 3.535 -13.360 1.00 84.62 187 PHE A N 1
ATOM 1439 C CA . PHE A 1 187 ? -7.268 4.729 -13.892 1.00 84.62 187 PHE A CA 1
ATOM 1440 C C . PHE A 1 187 ? -5.881 4.908 -13.275 1.00 84.62 187 PHE A C 1
ATOM 1442 O O . PHE A 1 187 ? -4.925 5.185 -13.994 1.00 84.62 187 PHE A O 1
ATOM 1449 N N . ALA A 1 188 ? -5.771 4.727 -11.958 1.00 84.38 188 ALA A N 1
ATOM 1450 C CA . ALA A 1 188 ? -4.499 4.860 -11.268 1.00 84.38 188 ALA A CA 1
ATOM 1451 C C . ALA A 1 188 ? -3.501 3.767 -11.686 1.00 84.38 188 ALA A C 1
ATOM 1453 O O . ALA A 1 188 ? -2.339 4.074 -11.929 1.00 84.38 188 ALA A O 1
ATOM 1454 N N . GLU A 1 189 ? -3.961 2.527 -11.874 1.00 85.75 189 GLU A N 1
ATOM 1455 C CA . GLU A 1 189 ? -3.133 1.454 -12.441 1.00 85.75 189 GLU A CA 1
ATOM 1456 C C . GLU A 1 189 ? -2.678 1.777 -13.870 1.00 85.75 189 GLU A C 1
ATOM 1458 O O . GLU A 1 189 ? -1.490 1.693 -14.167 1.00 85.75 189 GLU A O 1
ATOM 1463 N N . ALA A 1 190 ? -3.598 2.196 -14.748 1.00 80.94 190 ALA A N 1
ATOM 1464 C CA . ALA A 1 190 ? -3.277 2.499 -16.141 1.00 80.94 190 ALA A CA 1
ATOM 1465 C C . ALA A 1 190 ? -2.305 3.680 -16.280 1.00 80.94 190 ALA A C 1
ATOM 1467 O O . ALA A 1 190 ? -1.401 3.632 -17.111 1.00 80.94 190 ALA A O 1
ATOM 1468 N N . ALA A 1 191 ? -2.464 4.727 -15.468 1.00 75.62 191 ALA A N 1
ATOM 1469 C CA . ALA A 1 191 ? -1.581 5.889 -15.485 1.00 75.62 191 ALA A CA 1
ATOM 1470 C C . ALA A 1 191 ? -0.147 5.520 -15.079 1.00 75.62 191 ALA A C 1
ATOM 1472 O O . ALA A 1 191 ? 0.806 5.959 -15.724 1.00 75.62 191 ALA A O 1
ATOM 1473 N N . THR A 1 192 ? 0.017 4.677 -14.055 1.00 72.06 192 THR A N 1
ATOM 1474 C CA . THR A 1 192 ? 1.346 4.214 -13.639 1.00 72.06 192 THR A CA 1
ATOM 1475 C C . THR A 1 192 ? 1.934 3.212 -14.627 1.00 72.06 192 THR A C 1
ATOM 1477 O O . THR A 1 192 ? 3.106 3.342 -14.965 1.00 72.06 192 THR A O 1
ATOM 1480 N N . ALA A 1 193 ? 1.142 2.268 -15.146 1.00 69.56 193 ALA A N 1
ATOM 1481 C CA . ALA A 1 193 ? 1.590 1.336 -16.180 1.00 69.56 193 ALA A CA 1
ATOM 1482 C C . ALA A 1 193 ? 2.073 2.080 -17.432 1.00 69.56 193 ALA A C 1
ATOM 1484 O O . ALA A 1 193 ? 3.122 1.759 -17.978 1.00 69.56 193 ALA A O 1
ATOM 1485 N N . HIS A 1 194 ? 1.336 3.104 -17.870 1.00 62.25 194 HIS A N 1
ATOM 1486 C CA . HIS A 1 194 ? 1.704 3.896 -19.039 1.00 62.25 194 HIS A CA 1
ATOM 1487 C C . HIS A 1 194 ? 2.973 4.725 -18.803 1.00 62.25 194 HIS A C 1
ATOM 1489 O O . HIS A 1 194 ? 3.846 4.727 -19.663 1.00 62.25 194 HIS A O 1
ATOM 1495 N N . GLY A 1 195 ? 3.110 5.370 -17.637 1.00 60.66 195 GLY A N 1
ATOM 1496 C CA . GLY A 1 195 ? 4.346 6.069 -17.263 1.00 60.66 195 GLY A CA 1
ATOM 1497 C C . GLY A 1 195 ? 5.553 5.128 -17.227 1.00 60.66 195 GLY A C 1
ATOM 1498 O O . GLY A 1 195 ? 6.560 5.391 -17.872 1.00 60.66 195 GLY A O 1
ATOM 1499 N N . PHE A 1 196 ? 5.398 3.970 -16.583 1.00 57.94 196 PHE A N 1
ATOM 1500 C CA . PHE A 1 196 ? 6.418 2.924 -16.521 1.00 57.94 196 PHE A CA 1
ATOM 1501 C C . PHE A 1 196 ? 6.814 2.393 -17.907 1.00 57.94 196 PHE A C 1
ATOM 1503 O O . PHE A 1 196 ? 7.997 2.231 -18.198 1.00 57.94 196 PHE A O 1
ATOM 1510 N N . LEU A 1 197 ? 5.839 2.147 -18.786 1.00 57.00 197 LEU A N 1
ATOM 1511 C CA . LEU A 1 197 ? 6.097 1.689 -20.152 1.00 57.00 197 LEU A CA 1
ATOM 1512 C C . LEU A 1 197 ? 6.799 2.759 -20.996 1.00 57.00 197 LEU A C 1
ATOM 1514 O O . LEU A 1 197 ? 7.696 2.412 -21.762 1.00 57.00 197 LEU A O 1
ATOM 1518 N N . MET A 1 198 ? 6.434 4.036 -20.846 1.00 57.34 198 MET A N 1
ATOM 1519 C CA . MET A 1 198 ? 7.127 5.129 -21.535 1.00 57.34 198 MET A CA 1
ATOM 1520 C C . MET A 1 198 ? 8.571 5.287 -21.053 1.00 57.34 198 MET A C 1
ATOM 1522 O O . MET A 1 198 ? 9.459 5.470 -21.884 1.00 57.34 1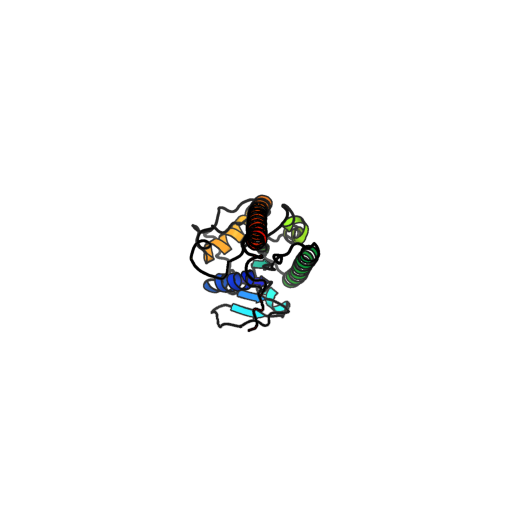98 MET A O 1
ATOM 1526 N N . ASP A 1 199 ? 8.823 5.163 -19.748 1.00 57.31 199 ASP A N 1
ATOM 1527 C CA . ASP A 1 199 ? 10.179 5.218 -19.198 1.00 57.31 199 ASP A CA 1
ATOM 1528 C C . ASP A 1 199 ? 11.027 4.048 -19.716 1.00 57.31 199 ASP A C 1
ATOM 1530 O O . ASP A 1 199 ? 12.129 4.262 -20.221 1.00 57.31 199 ASP A O 1
ATOM 1534 N N . ILE A 1 200 ? 10.499 2.817 -19.694 1.00 54.53 200 ILE A N 1
ATOM 1535 C CA . ILE A 1 200 ? 11.184 1.642 -20.263 1.00 54.53 200 ILE A CA 1
ATOM 1536 C C . ILE A 1 200 ? 11.488 1.840 -21.748 1.00 54.53 200 ILE A C 1
ATOM 1538 O O . ILE A 1 200 ? 12.604 1.553 -22.186 1.00 54.53 200 ILE A O 1
ATOM 1542 N N . GLU A 1 201 ? 10.519 2.316 -22.533 1.00 47.72 201 GLU A N 1
ATOM 1543 C CA . GLU A 1 201 ? 10.712 2.540 -23.966 1.00 47.72 201 GLU A CA 1
ATOM 1544 C C . GLU A 1 201 ? 11.789 3.603 -24.227 1.00 47.72 201 GLU A C 1
ATOM 1546 O O . GLU A 1 201 ? 12.643 3.424 -25.102 1.00 47.72 201 GLU A O 1
ATOM 1551 N N . LEU A 1 202 ? 11.788 4.688 -23.450 1.00 51.00 202 LEU A N 1
ATOM 1552 C CA . LEU A 1 202 ? 12.786 5.748 -23.546 1.00 51.00 202 LEU A CA 1
ATOM 1553 C C . LEU A 1 202 ? 14.185 5.235 -23.179 1.00 51.00 202 LEU A C 1
ATOM 1555 O O . LEU A 1 202 ? 15.126 5.440 -23.949 1.00 51.00 202 LEU A O 1
ATOM 1559 N N . PHE A 1 203 ? 14.322 4.516 -22.062 1.00 53.94 203 PHE A N 1
ATOM 1560 C CA . PHE A 1 203 ? 15.593 3.919 -21.649 1.00 53.94 203 PHE A CA 1
ATOM 1561 C C . PHE A 1 203 ? 16.108 2.911 -22.679 1.00 53.94 203 PHE A C 1
ATOM 1563 O O . PHE A 1 203 ? 17.277 2.973 -23.056 1.00 53.94 203 PHE A O 1
ATOM 1570 N N . ALA A 1 204 ? 15.250 2.030 -23.201 1.00 51.00 204 ALA A N 1
ATOM 1571 C CA . ALA A 1 204 ? 15.633 1.063 -24.229 1.00 51.00 204 ALA A CA 1
ATOM 1572 C C . ALA A 1 204 ? 16.144 1.750 -25.509 1.00 51.00 204 ALA A C 1
ATOM 1574 O O . ALA A 1 204 ? 17.135 1.311 -26.097 1.00 51.00 204 ALA A O 1
ATOM 1575 N N . ARG A 1 205 ? 15.514 2.858 -25.924 1.00 53.56 205 ARG A N 1
ATOM 1576 C CA . ARG A 1 205 ? 15.967 3.662 -27.071 1.00 53.56 205 ARG A CA 1
ATOM 1577 C C . ARG A 1 205 ? 17.307 4.350 -26.806 1.00 53.56 205 ARG A C 1
ATOM 1579 O O . ARG A 1 205 ? 18.146 4.362 -27.703 1.00 53.56 205 ARG A O 1
ATOM 1586 N N . ILE A 1 206 ? 17.525 4.887 -25.605 1.00 63.34 206 ILE A N 1
ATOM 1587 C CA . ILE A 1 206 ? 18.798 5.520 -25.219 1.00 63.34 206 ILE A CA 1
ATOM 1588 C C . ILE A 1 206 ? 19.929 4.488 -25.192 1.00 63.34 206 ILE A C 1
ATOM 1590 O O . ILE A 1 206 ? 20.968 4.724 -25.800 1.00 63.34 206 ILE A O 1
ATOM 1594 N N . TYR A 1 207 ? 19.719 3.326 -24.568 1.00 61.16 207 TYR A N 1
ATOM 1595 C CA . TYR A 1 207 ? 20.721 2.256 -24.546 1.00 61.16 207 TYR A CA 1
ATOM 1596 C C . TYR A 1 207 ? 21.069 1.759 -25.945 1.00 61.16 207 TYR A C 1
ATOM 1598 O O . TYR A 1 207 ? 22.243 1.555 -26.239 1.00 61.16 207 TYR A O 1
ATOM 1606 N N . LYS A 1 208 ? 20.070 1.617 -26.824 1.00 68.38 208 LYS A N 1
ATOM 1607 C CA . LYS A 1 208 ? 20.316 1.271 -28.223 1.00 68.38 208 LYS A CA 1
ATOM 1608 C C . LYS A 1 208 ? 21.149 2.342 -28.931 1.00 68.38 208 LYS A C 1
ATOM 1610 O O . LYS A 1 208 ? 22.130 2.005 -29.570 1.00 68.38 208 LYS A O 1
ATOM 1615 N N . LEU A 1 209 ? 20.803 3.620 -28.777 1.00 69.38 209 LEU A N 1
ATOM 1616 C CA . LEU A 1 209 ? 21.569 4.724 -29.368 1.00 69.38 209 LEU A CA 1
ATOM 1617 C C . LEU A 1 209 ? 23.012 4.784 -28.855 1.00 69.38 209 LEU A C 1
ATOM 1619 O O . LEU A 1 209 ? 23.910 5.110 -29.626 1.00 69.38 209 LEU A O 1
ATOM 1623 N N . MET A 1 210 ? 23.230 4.485 -27.573 1.00 68.38 210 MET A N 1
ATOM 1624 C CA . MET A 1 210 ? 24.567 4.398 -26.988 1.00 68.38 210 MET A CA 1
ATOM 1625 C C . MET A 1 210 ? 25.347 3.199 -27.530 1.00 68.38 210 MET A C 1
ATOM 1627 O O . MET A 1 210 ? 26.510 3.371 -27.871 1.00 68.38 210 MET A O 1
ATOM 1631 N N . GLY A 1 211 ? 24.718 2.025 -27.654 1.00 72.69 211 GLY A N 1
ATOM 1632 C CA . GLY A 1 211 ? 25.320 0.856 -28.306 1.00 72.69 211 GLY A CA 1
ATOM 1633 C C . GLY A 1 211 ? 25.701 1.158 -29.754 1.00 72.69 211 GLY A C 1
ATOM 1634 O O . GLY A 1 211 ? 26.868 1.082 -30.103 1.00 72.69 211 GLY A O 1
ATOM 1635 N N . ASP A 1 212 ? 24.755 1.673 -30.544 1.00 78.50 212 ASP A N 1
ATOM 1636 C CA . ASP A 1 212 ? 24.980 2.070 -31.939 1.00 78.50 212 ASP A CA 1
ATOM 1637 C C . ASP A 1 212 ? 26.064 3.164 -32.082 1.00 78.50 212 ASP A C 1
ATOM 1639 O O . ASP A 1 212 ? 26.611 3.362 -33.166 1.00 78.50 212 ASP A O 1
ATOM 1643 N N . TYR A 1 213 ? 26.316 3.966 -31.039 1.00 72.25 213 TYR A N 1
ATOM 1644 C CA . TYR A 1 213 ? 27.400 4.954 -31.013 1.00 72.25 213 TYR A CA 1
ATOM 1645 C C . TYR A 1 213 ? 28.745 4.317 -30.660 1.00 72.25 213 TYR A C 1
ATOM 1647 O O . TYR A 1 213 ? 29.738 4.650 -31.294 1.00 72.25 213 TYR A O 1
ATOM 1655 N N . ILE A 1 2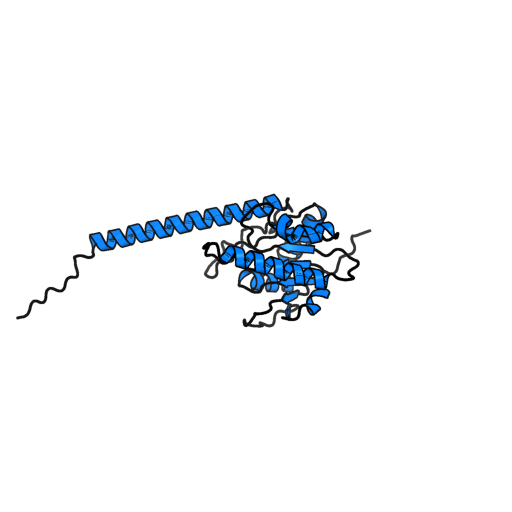14 ? 28.775 3.417 -29.673 1.00 70.69 214 ILE A N 1
ATOM 1656 C CA . ILE A 1 214 ? 29.977 2.666 -29.291 1.00 70.69 214 ILE A CA 1
ATOM 1657 C C . ILE A 1 214 ? 30.450 1.818 -30.472 1.00 70.69 214 ILE A C 1
ATOM 1659 O O . ILE A 1 214 ? 31.606 1.940 -30.852 1.00 70.69 214 ILE A O 1
ATOM 1663 N N . ASP A 1 215 ? 29.545 1.079 -31.115 1.00 73.44 215 ASP A N 1
ATOM 1664 C CA . ASP A 1 215 ? 29.864 0.242 -32.275 1.00 73.44 215 ASP A CA 1
ATOM 1665 C C . ASP A 1 215 ? 30.439 1.089 -33.426 1.00 73.44 215 ASP A C 1
ATOM 1667 O O . ASP A 1 215 ? 31.450 0.737 -34.027 1.00 73.44 215 ASP A O 1
ATOM 1671 N N . ARG A 1 216 ? 29.860 2.272 -33.688 1.00 71.06 216 ARG A N 1
ATOM 1672 C CA . ARG A 1 216 ? 30.398 3.214 -34.687 1.00 71.06 216 ARG A CA 1
ATOM 1673 C C . ARG A 1 216 ? 31.747 3.808 -34.293 1.00 71.06 216 ARG A C 1
ATOM 1675 O O . ARG A 1 216 ? 32.584 4.011 -35.161 1.00 71.06 216 ARG A O 1
ATOM 1682 N N . ALA A 1 217 ? 31.957 4.111 -33.016 1.00 63.38 217 ALA A N 1
ATOM 1683 C CA . ALA A 1 217 ? 33.233 4.624 -32.534 1.00 63.38 217 ALA A CA 1
ATOM 1684 C C . ALA A 1 217 ? 34.329 3.545 -32.581 1.00 63.38 217 ALA A C 1
ATOM 1686 O O . ALA A 1 217 ? 35.476 3.867 -32.871 1.00 63.38 217 ALA A O 1
ATOM 1687 N N . GLU A 1 218 ? 33.991 2.276 -32.346 1.00 67.31 218 GLU A N 1
ATOM 1688 C CA . GLU A 1 218 ? 34.901 1.145 -32.550 1.00 67.31 218 GLU A CA 1
ATOM 1689 C C . GLU A 1 218 ? 35.218 0.932 -34.038 1.00 67.31 218 GLU A C 1
ATOM 1691 O O . GLU A 1 218 ? 36.370 0.684 -34.376 1.00 67.31 218 GLU A O 1
ATOM 1696 N N . GLU A 1 219 ? 34.253 1.107 -34.944 1.00 72.00 219 GLU A N 1
ATOM 1697 C CA . GLU A 1 219 ? 34.513 1.084 -36.393 1.00 72.00 219 GLU A CA 1
ATOM 1698 C C . GLU A 1 219 ? 35.368 2.276 -36.870 1.00 72.00 219 GLU A C 1
ATOM 1700 O O . GLU A 1 219 ? 36.177 2.126 -37.781 1.00 72.00 219 GLU A O 1
ATOM 1705 N N . GLU A 1 220 ? 35.201 3.460 -36.272 1.00 68.81 220 GLU A N 1
ATOM 1706 C CA . GLU A 1 220 ? 35.878 4.697 -36.693 1.00 68.81 220 GLU A CA 1
ATOM 1707 C C . GLU A 1 220 ? 37.270 4.874 -36.057 1.00 68.81 220 GLU A C 1
ATOM 1709 O O . GLU A 1 220 ? 38.151 5.473 -36.673 1.00 68.81 220 GLU A O 1
ATOM 1714 N N . TYR A 1 221 ? 37.490 4.335 -34.852 1.00 61.66 221 TYR A N 1
ATOM 1715 C CA . TYR A 1 221 ? 38.726 4.521 -34.076 1.00 61.66 221 TYR A CA 1
ATOM 1716 C C . TYR A 1 221 ? 39.416 3.213 -33.647 1.00 61.66 221 TYR A C 1
ATOM 1718 O O . TYR A 1 221 ? 40.514 3.258 -33.089 1.00 61.66 221 TYR A O 1
ATOM 1726 N N . GLY A 1 222 ? 38.818 2.043 -33.893 1.00 55.03 222 GLY A N 1
ATOM 1727 C CA . GLY A 1 222 ? 39.363 0.737 -33.494 1.00 55.03 222 GLY A CA 1
ATOM 1728 C C . GLY A 1 222 ? 40.527 0.222 -34.346 1.00 55.03 222 GLY A C 1
ATOM 1729 O O . GLY A 1 222 ? 41.158 -0.759 -33.960 1.00 55.03 222 GLY A O 1
ATOM 1730 N N . GLU A 1 223 ? 40.857 0.878 -35.465 1.00 53.75 223 GLU A N 1
ATOM 1731 C CA . GLU A 1 223 ? 42.020 0.521 -36.296 1.00 53.75 223 GLU A CA 1
ATOM 1732 C C . GLU A 1 223 ? 43.320 1.263 -35.912 1.00 53.75 223 GLU A C 1
ATOM 1734 O O . GLU A 1 223 ? 44.387 0.892 -36.393 1.00 53.75 223 GLU A O 1
ATOM 1739 N N . GLU A 1 224 ? 43.294 2.270 -35.025 1.00 53.59 224 GLU A N 1
ATOM 1740 C CA . GLU A 1 224 ? 44.487 3.101 -34.741 1.00 53.59 224 GLU A CA 1
ATOM 1741 C C . GLU A 1 224 ? 45.416 2.583 -33.623 1.00 53.59 224 GLU A C 1
ATOM 1743 O O . GLU A 1 224 ? 46.422 3.224 -33.320 1.00 53.59 224 GLU A O 1
ATOM 1748 N N . TRP A 1 225 ? 45.142 1.416 -33.029 1.00 49.88 225 TRP A N 1
ATOM 1749 C CA . TRP A 1 225 ? 45.997 0.824 -31.983 1.00 49.88 225 TRP A CA 1
ATOM 1750 C C . TRP A 1 225 ? 46.337 -0.651 -32.236 1.00 49.88 225 TRP A C 1
ATOM 1752 O O . TRP A 1 225 ? 46.355 -1.458 -31.308 1.00 49.88 225 TRP A O 1
ATOM 1762 N N . SER A 1 226 ? 46.632 -1.027 -33.485 1.00 47.09 226 SER A N 1
ATOM 1763 C CA . SER A 1 226 ? 47.485 -2.199 -33.708 1.00 47.09 226 SER A CA 1
ATOM 1764 C C . SER A 1 226 ? 48.940 -1.766 -33.567 1.00 47.09 226 SER A C 1
ATOM 1766 O O . SER A 1 226 ? 49.454 -1.028 -34.407 1.00 47.09 226 SER A O 1
ATOM 1768 N N . ASP A 1 227 ? 49.557 -2.204 -32.474 1.00 53.72 227 ASP A N 1
ATOM 1769 C CA . ASP A 1 227 ? 50.970 -2.052 -32.152 1.00 53.72 227 ASP A CA 1
ATOM 1770 C C . ASP A 1 227 ? 51.867 -2.326 -33.370 1.00 53.72 227 ASP A C 1
ATOM 1772 O O . ASP A 1 227 ? 52.057 -3.478 -33.765 1.00 53.72 227 ASP A O 1
ATOM 1776 N N . ASP A 1 228 ? 52.457 -1.277 -33.947 1.00 45.00 228 ASP A N 1
ATOM 1777 C CA . ASP A 1 228 ? 53.626 -1.445 -34.805 1.00 45.00 228 ASP A CA 1
ATOM 1778 C C . ASP A 1 228 ? 54.845 -1.596 -33.885 1.00 45.00 228 ASP A C 1
ATOM 1780 O O . ASP A 1 228 ? 55.482 -0.634 -33.439 1.00 45.00 228 ASP A O 1
ATOM 1784 N N . GLU A 1 229 ? 55.129 -2.859 -33.559 1.00 52.22 229 GLU A N 1
ATOM 1785 C CA . GLU A 1 229 ? 56.453 -3.329 -33.173 1.00 52.22 229 GLU A CA 1
ATOM 1786 C C . GLU A 1 229 ? 57.463 -2.922 -34.261 1.00 52.22 229 GLU A C 1
ATOM 1788 O O . GLU A 1 229 ? 57.669 -3.614 -35.254 1.00 52.22 229 GLU A O 1
ATOM 1793 N N . GLY A 1 230 ? 58.109 -1.776 -34.066 1.00 40.41 230 GLY A N 1
ATOM 1794 C CA . GLY A 1 230 ? 59.248 -1.322 -34.858 1.00 40.41 230 GLY A CA 1
ATOM 1795 C C . GLY A 1 230 ? 60.534 -1.396 -34.050 1.00 40.41 230 GLY A C 1
ATOM 1796 O O . GLY A 1 230 ? 61.055 -0.373 -33.612 1.00 40.41 230 GLY A O 1
ATOM 1797 N N . SER A 1 231 ? 61.024 -2.612 -33.825 1.00 44.81 231 SER A N 1
ATOM 1798 C CA . SER A 1 231 ? 62.409 -2.882 -33.442 1.00 44.81 231 SER A CA 1
ATOM 1799 C C . SER A 1 231 ? 63.383 -2.352 -34.502 1.00 44.81 231 SER A C 1
ATOM 1801 O O . SER A 1 231 ? 63.339 -2.826 -35.636 1.00 44.81 231 SER A O 1
ATOM 1803 N N . ASP A 1 232 ? 64.225 -1.382 -34.132 1.00 46.78 232 ASP A N 1
ATOM 1804 C CA . ASP A 1 232 ? 65.703 -1.408 -34.246 1.00 46.78 232 ASP A CA 1
ATOM 1805 C C . ASP A 1 232 ? 66.336 -0.097 -33.733 1.00 46.78 232 ASP A C 1
ATOM 1807 O O . ASP A 1 232 ? 65.919 1.003 -34.167 1.00 46.78 232 ASP A O 1
#

Foldseek 3Di:
DPPDPDQAEEEQEACPPQSVVVQLLLQVQHQYEDEYLPDPDDPPDRHNYDYDPDLLVLLPGLEYEHAHELDPDPPVVSVVVVLVSLLVSLVSVVVSCPPPPDAGAYEYQYQAQAFCVQCVRNVVSVVVVHWYAYFHDDDDDDDDDDDSLPAATEIETCDPVNLVVRLVSCCSRSNPVRHDRYHHRRVSNVVSNVVSVVVVVVVVVVVVVVVVVVVVCCVVPVVPPPDPPDDD

Solvent-accessible surface area (backbone atoms only — not comparable to full-atom values): 12925 Å² total; per-residue (Å²): 129,81,80,81,81,74,84,66,21,35,29,31,33,32,64,50,76,65,20,40,54,48,37,59,50,45,14,76,74,32,47,23,43,38,32,34,85,78,75,83,69,86,83,70,92,49,69,50,52,46,79,41,65,56,66,74,68,50,48,72,39,43,30,40,34,41,24,47,71,63,59,97,57,88,78,60,62,40,56,56,48,40,51,49,52,51,53,50,50,49,56,47,51,55,61,34,49,65,92,59,89,70,68,38,37,42,30,41,25,28,67,36,85,49,62,52,46,64,53,74,76,53,36,65,47,41,77,72,61,28,31,35,32,35,38,46,55,76,84,76,80,86,75,83,80,80,62,79,83,67,65,56,44,48,30,7,4,76,45,72,65,24,10,48,55,53,38,53,56,48,28,70,64,66,34,66,92,38,38,47,78,56,38,50,29,47,56,43,26,40,54,49,25,50,53,52,51,50,51,50,52,51,50,53,50,50,53,47,54,50,48,60,45,51,56,49,48,45,72,73,56,59,77,80,75,71,81,79,85,74,90,129

Radius of gyration: 22.18 Å; Cα contacts (8 Å, |Δi|>4): 373; chains: 1; bounding box: 87×34×52 Å

Mean predicted aligned error: 10.72 Å

Nearest PDB structures (foldseek):
  6hcy-assembly1_A  TM=6.738E-01  e=3.295E-05  Homo sapiens
  5t9f-assembly1_B  TM=6.769E-01  e=6.581E-05  Glycine max
  5whx-assembly1_A  TM=6.659E-01  e=4.077E-04  Glycine max
  5t95-assembly1_A  TM=6.720E-01  e=6.742E-04  Glycine max
  2zqy-assembly1_D  TM=7.314E-01  e=1.073E-02  Lacticaseibacillus casei